Protein AF-A0A495FB09-F1 (afdb_monomer)

Foldseek 3Di:
DDDDDDDDDPDDDPDDPDPADTFDADDAAETEFADPGEHEDQEDASVVVRHQEYEFHAEYEYEYNVDLPPQVVQEFGEREYEHQEYEYDPNGEYEYLFAYAYEYQEYEAEAHYAHHNWAAWAAAAAQAETAEIHDGFEYHHHYQEYDAQ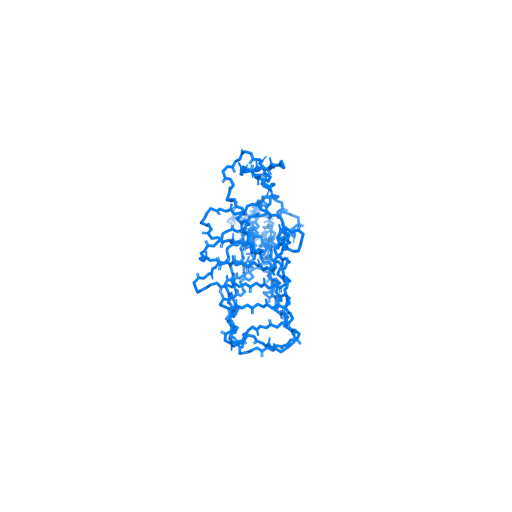YEYEYHTEHYAWHHWHHDDDPDDDRNIYYTHAWYEYEYEYEYNYYEHQYYEYHFHTHPRHDYYHYYYDDHYHHYDYPDD

Solvent-accessible surface area (backbone atoms only — not comparable to full-atom values): 11218 Å² total; per-residue (Å²): 137,88,83,86,80,79,86,83,79,86,80,78,75,86,85,67,101,62,94,63,51,73,79,47,73,52,97,88,26,36,38,48,46,64,42,77,50,55,32,72,41,50,67,46,47,23,68,86,69,66,18,60,22,38,37,35,42,36,58,29,33,45,32,44,73,78,54,86,76,56,31,84,76,59,54,36,62,60,32,40,37,39,24,56,29,38,40,29,35,86,80,18,31,42,38,20,63,22,14,39,36,39,40,25,50,32,42,35,42,44,43,34,40,38,21,49,36,31,42,60,20,52,62,20,55,72,48,30,48,14,36,54,15,17,22,10,9,29,40,36,39,43,28,38,21,34,36,90,79,9,31,40,37,41,38,28,27,18,1,32,25,4,48,43,4,64,45,91,59,95,88,60,91,58,72,45,26,50,55,14,35,12,5,41,27,47,41,36,50,36,23,76,43,44,34,32,59,36,34,40,45,36,54,44,32,11,60,69,30,69,68,49,44,78,47,79,51,63,47,72,41,55,74,48,75,59,67,131

Radius of gyration: 21.62 Å; Cα contacts (8 Å, |Δi|>4): 731; chains: 1; bounding box: 38×56×83 Å

Structure (mmCIF, N/CA/C/O backbone):
data_AF-A0A495FB09-F1
#
_entry.id   AF-A0A495FB09-F1
#
loop_
_atom_site.group_PDB
_atom_site.id
_atom_site.type_symbol
_atom_site.label_atom_id
_atom_site.label_alt_id
_atom_site.label_comp_id
_atom_site.label_asym_id
_atom_site.label_entity_id
_atom_site.label_seq_id
_atom_site.pdbx_PDB_ins_code
_atom_site.Cartn_x
_atom_site.Cartn_y
_atom_site.Cartn_z
_atom_site.occupancy
_atom_site.B_iso_or_equiv
_atom_site.auth_seq_id
_atom_site.auth_comp_id
_atom_site.auth_asym_id
_atom_site.auth_atom_id
_atom_site.pdbx_PDB_model_num
ATOM 1 N N . MET A 1 1 ? -10.437 36.793 39.926 1.00 36.94 1 MET A N 1
ATOM 2 C CA . MET A 1 1 ? -10.024 37.491 38.692 1.00 36.94 1 MET A CA 1
ATOM 3 C C . MET A 1 1 ? -9.905 36.433 37.607 1.00 36.94 1 MET A C 1
ATOM 5 O O . MET A 1 1 ? -9.106 35.519 37.746 1.00 36.94 1 MET A O 1
ATOM 9 N N . ARG A 1 2 ? -10.837 36.453 36.650 1.00 28.06 2 ARG A N 1
ATOM 10 C CA . ARG A 1 2 ? -10.953 35.504 35.537 1.00 28.06 2 ARG A CA 1
ATOM 11 C C . ARG A 1 2 ? -9.915 35.861 34.472 1.00 28.06 2 ARG A C 1
ATOM 13 O O . ARG A 1 2 ? -9.835 37.033 34.121 1.00 28.06 2 ARG A O 1
ATOM 20 N N . LEU A 1 3 ? -9.225 34.872 33.910 1.00 22.28 3 LEU A N 1
ATOM 21 C CA . LEU A 1 3 ? -8.683 34.985 32.559 1.00 22.28 3 LEU A CA 1
ATOM 22 C C . LEU A 1 3 ? -9.328 33.894 31.704 1.00 22.28 3 LEU A C 1
ATOM 24 O O . LEU A 1 3 ? -9.021 32.712 31.818 1.00 22.28 3 LEU A O 1
ATOM 28 N N . ILE A 1 4 ? -10.303 34.336 30.917 1.00 32.69 4 ILE A N 1
ATOM 29 C CA . ILE A 1 4 ? -10.888 33.620 29.791 1.00 32.69 4 ILE A CA 1
ATOM 30 C C . ILE A 1 4 ? -9.935 33.874 28.622 1.00 32.69 4 ILE A C 1
ATOM 32 O O . ILE A 1 4 ? -9.718 35.032 28.273 1.00 32.69 4 ILE A O 1
ATOM 36 N N . VAL A 1 5 ? -9.382 32.822 28.021 1.00 26.00 5 VAL A N 1
ATOM 37 C CA . VAL A 1 5 ? -8.754 32.909 26.697 1.00 26.00 5 VAL A CA 1
ATOM 38 C C . VAL A 1 5 ? -9.582 32.041 25.760 1.00 26.00 5 VAL A C 1
ATOM 40 O O . VAL A 1 5 ? -9.584 30.816 25.854 1.00 26.00 5 VAL A O 1
ATOM 43 N N . ALA A 1 6 ? -10.360 32.717 24.917 1.00 27.50 6 ALA A N 1
ATOM 44 C CA . ALA A 1 6 ? -10.998 32.139 23.748 1.00 27.50 6 ALA A CA 1
ATOM 45 C C . ALA A 1 6 ? -9.923 31.752 22.709 1.00 27.50 6 ALA A C 1
ATOM 47 O O . ALA A 1 6 ? -8.861 32.367 22.663 1.00 27.50 6 ALA A O 1
ATOM 48 N N . ALA A 1 7 ? -10.222 30.713 21.924 1.00 31.42 7 ALA A N 1
ATOM 49 C CA . ALA A 1 7 ? -9.445 30.115 20.826 1.00 31.42 7 ALA A CA 1
ATOM 50 C C . ALA A 1 7 ? -8.784 31.132 19.854 1.00 31.42 7 ALA A C 1
ATOM 52 O O . ALA A 1 7 ? -9.202 32.290 19.855 1.00 31.42 7 ALA A O 1
ATOM 53 N N . PRO A 1 8 ? -7.854 30.742 18.945 1.00 37.19 8 PRO A N 1
ATOM 54 C CA . PRO A 1 8 ? -7.460 29.386 18.534 1.00 37.19 8 PRO A CA 1
ATOM 55 C C . PRO A 1 8 ? -5.931 29.172 18.477 1.00 37.19 8 PRO A C 1
ATOM 57 O O . PRO A 1 8 ? -5.182 30.025 18.009 1.00 37.19 8 PRO A O 1
ATOM 60 N N . VAL A 1 9 ? -5.444 27.994 18.868 1.00 32.03 9 VAL A N 1
ATOM 61 C CA . VAL A 1 9 ? -4.071 27.593 18.526 1.00 32.03 9 VAL A CA 1
ATOM 62 C C . VAL A 1 9 ? -4.161 26.497 17.480 1.00 32.03 9 VAL A C 1
ATOM 64 O O . VAL A 1 9 ? -4.462 25.347 17.789 1.00 32.03 9 VAL A O 1
ATOM 67 N N . CYS A 1 10 ? -3.912 26.894 16.230 1.00 33.22 10 CYS A N 1
ATOM 68 C CA . CYS A 1 10 ? -3.381 26.023 15.190 1.00 33.22 10 CYS A CA 1
ATOM 69 C C . CYS A 1 10 ? -2.188 25.249 15.766 1.00 33.22 10 CYS A C 1
ATOM 71 O O . CYS A 1 10 ? -1.075 25.767 15.848 1.00 33.22 10 CYS A O 1
ATOM 73 N N . GLY A 1 11 ? -2.428 24.017 16.204 1.00 32.50 11 GLY A N 1
ATOM 74 C CA . GLY A 1 11 ? -1.387 23.098 16.637 1.00 32.50 11 GLY A CA 1
ATOM 75 C C . GLY A 1 11 ? -0.744 22.436 15.426 1.00 32.50 11 GLY A C 1
ATOM 76 O O . GLY A 1 11 ? -1.192 21.381 15.003 1.00 32.50 11 GLY A O 1
ATOM 77 N N . LEU A 1 12 ? 0.285 23.090 14.882 1.00 38.91 12 LEU A N 1
ATOM 78 C CA . LEU A 1 12 ? 1.340 22.517 14.036 1.00 38.91 12 LEU A CA 1
ATOM 79 C C . LEU A 1 12 ? 0.885 21.687 12.817 1.00 38.91 12 LEU A C 1
ATOM 81 O O . LEU A 1 12 ? 1.122 20.488 12.699 1.00 38.91 12 LEU A O 1
ATOM 85 N N . VAL A 1 13 ? 0.333 22.393 11.833 1.00 38.81 13 VAL A N 1
ATOM 86 C CA . VAL A 1 13 ? 0.419 21.991 10.425 1.00 38.81 13 VAL A CA 1
ATOM 87 C C . VAL A 1 13 ? 1.772 22.470 9.906 1.00 38.81 13 VAL A C 1
ATOM 89 O O . VAL A 1 13 ? 2.092 23.655 10.014 1.00 38.81 13 VAL A O 1
ATOM 92 N N . VAL A 1 14 ? 2.581 21.570 9.346 1.00 37.12 14 VAL A N 1
ATOM 93 C CA . VAL A 1 14 ? 3.755 21.960 8.556 1.00 37.12 14 VAL A CA 1
ATOM 94 C C . VAL A 1 14 ? 3.241 22.664 7.300 1.00 37.12 14 VAL A C 1
ATOM 96 O O . VAL A 1 14 ? 2.839 22.025 6.334 1.00 37.12 14 VAL A O 1
ATOM 99 N N . CYS A 1 15 ? 3.217 23.996 7.321 1.00 29.28 15 CYS A N 1
ATOM 100 C CA . CYS A 1 15 ? 2.975 24.806 6.136 1.00 29.28 15 CYS A CA 1
ATOM 101 C C . CYS A 1 15 ? 4.213 24.752 5.232 1.00 29.28 15 CYS A C 1
ATOM 103 O O . CYS A 1 15 ? 5.171 25.492 5.445 1.00 29.28 15 CYS A O 1
ATOM 105 N N . SER A 1 16 ? 4.179 23.920 4.190 1.00 28.94 16 SER A N 1
ATOM 106 C CA . SER A 1 16 ? 4.896 24.223 2.950 1.00 28.94 16 SER A CA 1
ATOM 107 C C . SER A 1 16 ? 3.877 24.426 1.829 1.00 28.94 16 SER A C 1
ATOM 109 O O . SER A 1 16 ? 2.934 23.657 1.649 1.00 28.94 16 SER A O 1
ATOM 111 N N . ALA A 1 17 ? 4.003 25.565 1.154 1.00 32.41 17 ALA A N 1
ATOM 112 C CA . ALA A 1 17 ? 3.021 26.117 0.237 1.00 32.41 17 ALA A CA 1
ATOM 113 C C . ALA A 1 17 ? 2.976 25.348 -1.093 1.00 32.41 17 ALA A C 1
ATOM 115 O O . ALA A 1 17 ? 3.561 25.798 -2.062 1.00 32.41 17 ALA A O 1
ATOM 116 N N . PHE A 1 18 ? 2.268 24.218 -1.145 1.00 36.75 18 PHE A N 1
ATOM 117 C CA . PHE A 1 18 ? 1.779 23.587 -2.380 1.00 36.75 18 PHE A CA 1
ATOM 118 C C . PHE A 1 18 ? 0.581 22.688 -2.054 1.00 36.75 18 PHE A C 1
ATOM 120 O O . PHE A 1 18 ? 0.774 21.506 -1.818 1.00 36.75 18 PHE A O 1
ATOM 127 N N . GLY A 1 19 ? -0.641 23.237 -2.004 1.00 36.34 19 GLY A N 1
ATOM 128 C CA . GLY A 1 19 ? -1.917 22.491 -2.041 1.00 36.34 19 GLY A CA 1
ATOM 129 C C . GLY A 1 19 ? -1.960 21.110 -1.361 1.00 36.34 19 GLY A C 1
ATOM 130 O O . GLY A 1 19 ? -2.463 20.164 -1.964 1.00 36.34 19 GLY A O 1
ATOM 131 N N . GLN A 1 20 ? -1.394 20.966 -0.157 1.00 41.22 20 GLN A N 1
ATOM 132 C CA . GLN A 1 20 ? -1.252 19.665 0.497 1.00 41.22 20 GLN A CA 1
ATOM 133 C C . GLN A 1 20 ? -2.561 19.290 1.194 1.00 41.22 20 GLN A C 1
ATOM 135 O O . GLN A 1 20 ? -3.125 20.099 1.930 1.00 41.22 20 GLN A O 1
ATOM 140 N N . ALA A 1 21 ? -3.034 18.060 0.973 1.00 49.88 21 ALA A N 1
ATOM 141 C CA . ALA A 1 21 ? -4.105 17.477 1.771 1.00 49.88 21 ALA A CA 1
ATOM 142 C C . ALA A 1 21 ? -3.687 17.520 3.250 1.00 49.88 21 ALA A C 1
ATOM 144 O O . ALA A 1 21 ? -2.694 16.906 3.646 1.00 49.88 21 ALA A O 1
ATOM 145 N N . GLN A 1 22 ? -4.399 18.312 4.048 1.00 55.44 22 GLN A N 1
ATOM 146 C CA . GLN A 1 22 ? -4.067 18.531 5.448 1.00 55.44 22 GLN A CA 1
ATOM 147 C C . GLN A 1 22 ? -4.426 17.270 6.245 1.00 55.44 22 GLN A C 1
ATOM 149 O O . GLN A 1 22 ? -5.542 16.762 6.135 1.00 55.44 22 GLN A O 1
ATOM 154 N N . LEU A 1 23 ? -3.483 16.737 7.030 1.00 60.25 23 LEU A N 1
ATOM 155 C CA . LEU A 1 23 ? -3.812 15.733 8.043 1.00 60.25 23 LEU A CA 1
ATOM 156 C C . LEU A 1 23 ? -4.721 16.403 9.078 1.00 60.25 23 LEU A C 1
ATOM 158 O O . LEU A 1 23 ? -4.299 17.332 9.769 1.00 60.25 23 LEU A O 1
ATOM 162 N N . GLU A 1 24 ? -5.961 15.941 9.188 1.00 60.38 24 GLU A N 1
ATOM 163 C CA . GLU A 1 24 ? -6.867 16.402 10.234 1.00 60.38 24 GLU A CA 1
ATOM 164 C C . GLU A 1 24 ? -6.602 15.612 11.517 1.00 60.38 24 GLU A C 1
ATOM 166 O O . GLU A 1 24 ? -6.734 14.384 11.553 1.00 60.38 24 GLU A O 1
ATOM 171 N N . VAL A 1 25 ? -6.234 16.331 12.578 1.00 62.56 25 VAL A N 1
ATOM 172 C CA . VAL A 1 25 ? -6.096 15.788 13.932 1.00 62.56 25 VAL A CA 1
ATOM 173 C C . VAL A 1 25 ? -7.207 16.392 14.785 1.00 62.56 25 VAL A C 1
ATOM 175 O O . VAL A 1 25 ? -7.228 17.596 15.037 1.00 62.56 25 VAL A O 1
ATOM 178 N N . SER A 1 26 ? -8.175 15.569 15.191 1.00 53.97 26 SER A N 1
ATOM 179 C CA . SER A 1 26 ? -9.325 16.021 15.988 1.00 53.97 26 SER A CA 1
ATOM 180 C C . SER A 1 26 ? -9.045 15.962 17.501 1.00 53.97 26 SER A C 1
ATOM 182 O O . SER A 1 26 ? -8.272 15.105 17.949 1.00 53.97 26 SER A O 1
ATOM 184 N N . PRO A 1 27 ? -9.716 16.792 18.328 1.00 43.22 27 PRO A N 1
ATOM 185 C CA . PRO A 1 27 ? -9.655 16.661 19.785 1.00 43.22 27 PRO A CA 1
ATOM 186 C C . PRO A 1 27 ? -10.272 15.315 20.200 1.00 43.22 27 PRO A C 1
ATOM 188 O O . PRO A 1 27 ? -11.454 15.084 19.961 1.00 43.22 27 PRO A O 1
ATOM 191 N N . GLY A 1 28 ? -9.473 14.403 20.766 1.00 56.72 28 GLY A N 1
ATOM 192 C CA . GLY A 1 28 ? -9.858 12.993 20.969 1.00 56.72 28 GLY A CA 1
ATOM 193 C C . GLY A 1 28 ? -9.033 11.966 20.175 1.00 56.72 28 GLY A C 1
ATOM 194 O O . GLY A 1 28 ? -9.418 10.801 20.107 1.00 56.72 28 GLY A O 1
ATOM 195 N N . ALA A 1 29 ? -7.883 12.392 19.632 1.00 71.94 29 ALA A N 1
ATOM 196 C CA . ALA A 1 29 ? -6.726 11.564 19.270 1.00 71.94 29 ALA A CA 1
ATOM 197 C C . ALA A 1 29 ? -6.931 10.597 18.083 1.00 71.94 29 ALA A C 1
ATOM 199 O O . ALA A 1 29 ? -6.596 9.415 18.170 1.00 71.94 29 ALA A O 1
ATOM 200 N N . GLN A 1 30 ? -7.443 11.087 16.950 1.00 83.38 30 GLN A N 1
ATOM 201 C CA . GLN A 1 30 ? -7.492 10.317 15.696 1.00 83.38 30 GLN A CA 1
ATOM 202 C C . GLN A 1 30 ? -6.854 11.108 14.553 1.00 83.38 30 GLN A C 1
ATOM 204 O O . GLN A 1 30 ? -7.097 12.308 14.438 1.00 83.38 30 GLN A O 1
ATOM 209 N N . ILE A 1 31 ? -6.088 10.424 13.702 1.00 86.38 31 ILE A N 1
ATOM 210 C CA . ILE A 1 31 ? -5.664 10.939 12.394 1.00 86.38 31 ILE A CA 1
ATOM 211 C C . ILE A 1 31 ? -6.649 10.425 11.358 1.00 86.38 31 ILE A C 1
ATOM 213 O O . ILE A 1 31 ? -6.877 9.216 11.278 1.00 86.38 31 ILE A O 1
ATOM 217 N N . ARG A 1 32 ? -7.221 11.326 10.564 1.00 88.50 32 ARG A N 1
ATOM 218 C CA . ARG A 1 32 ? -8.162 10.974 9.498 1.00 88.50 32 ARG A CA 1
ATOM 219 C C . ARG A 1 32 ? -7.528 11.180 8.128 1.00 88.50 32 ARG A C 1
ATOM 221 O O . ARG A 1 32 ? -7.025 12.257 7.820 1.00 88.50 32 ARG A O 1
ATOM 228 N N . LEU A 1 33 ? -7.570 10.131 7.311 1.00 90.12 33 LEU A N 1
ATOM 229 C CA . LEU A 1 33 ? -7.262 10.177 5.887 1.00 90.12 33 LEU A CA 1
ATOM 230 C C . LEU A 1 33 ? -8.571 10.003 5.124 1.00 90.12 33 LEU A C 1
ATOM 232 O O . LEU A 1 33 ? -9.122 8.904 5.086 1.00 90.12 33 LEU A O 1
ATOM 236 N N . ASN A 1 34 ? -9.083 11.096 4.572 1.00 86.75 34 ASN A N 1
ATOM 237 C CA . ASN A 1 34 ? -10.415 11.178 3.966 1.00 86.75 34 ASN A CA 1
ATOM 238 C C . ASN A 1 34 ? -10.445 12.034 2.689 1.00 86.75 34 ASN A C 1
ATOM 240 O O . ASN A 1 34 ? -11.517 12.377 2.191 1.00 86.75 34 ASN A O 1
ATOM 244 N N . SER A 1 35 ? -9.275 12.404 2.170 1.00 82.44 35 SER A N 1
ATOM 245 C CA . SER A 1 35 ? -9.153 13.248 0.988 1.00 82.44 35 SER A CA 1
ATOM 246 C C . SER A 1 35 ? -8.822 12.443 -0.263 1.00 82.44 35 SER A C 1
ATOM 248 O O . SER A 1 35 ? -8.000 11.526 -0.238 1.00 82.44 35 SER A O 1
ATOM 250 N N . LEU A 1 36 ? -9.419 12.873 -1.377 1.00 77.62 36 LEU A N 1
ATOM 251 C CA . LEU A 1 36 ? -9.038 12.458 -2.728 1.00 77.62 36 LEU A CA 1
ATOM 252 C C . LEU A 1 36 ? -7.716 13.090 -3.178 1.00 77.62 36 LEU A C 1
ATOM 254 O O . LEU A 1 36 ? -7.083 12.590 -4.106 1.00 77.62 36 LEU A O 1
ATOM 258 N N . ALA A 1 37 ? -7.313 14.206 -2.563 1.00 83.50 37 ALA A N 1
ATOM 259 C CA . ALA A 1 37 ? -6.040 14.835 -2.869 1.00 83.50 37 ALA A CA 1
ATOM 260 C C . ALA A 1 37 ? -4.885 13.999 -2.284 1.00 83.50 37 ALA A C 1
ATOM 262 O O . ALA A 1 37 ? -5.011 13.493 -1.165 1.00 83.50 37 ALA A O 1
ATOM 263 N N . PRO A 1 38 ? -3.749 13.866 -2.995 1.00 84.88 38 PRO A N 1
ATOM 264 C CA . PRO A 1 38 ? -2.636 13.072 -2.498 1.00 84.88 38 PRO A CA 1
ATOM 265 C C . PRO A 1 38 ? -2.040 13.642 -1.209 1.00 84.88 38 PRO A C 1
ATOM 267 O O . PRO A 1 38 ? -1.670 14.816 -1.142 1.00 84.88 38 PRO A O 1
ATOM 270 N N . TYR A 1 39 ? -1.867 12.783 -0.210 1.00 85.69 39 TYR A N 1
ATOM 271 C CA . TYR A 1 39 ? -1.083 13.077 0.981 1.00 85.69 39 TYR A CA 1
ATOM 272 C C . TYR A 1 39 ? 0.390 12.807 0.679 1.00 85.69 39 TYR A C 1
ATOM 274 O O . TYR A 1 39 ? 0.785 11.664 0.440 1.00 85.69 39 TYR A O 1
ATOM 282 N N . VAL A 1 40 ? 1.209 13.858 0.671 1.00 88.44 40 VAL A N 1
ATOM 283 C CA . VAL A 1 40 ? 2.649 13.748 0.404 1.00 88.44 40 VAL A CA 1
ATOM 284 C C . VAL A 1 40 ? 3.402 13.628 1.725 1.00 88.44 40 VAL A C 1
ATOM 286 O O . VAL A 1 40 ? 3.586 14.617 2.430 1.00 88.44 40 VAL A O 1
ATOM 289 N N . LEU A 1 41 ? 3.818 12.414 2.075 1.00 88.06 41 LEU A N 1
ATOM 290 C CA . LEU A 1 41 ? 4.467 12.099 3.345 1.00 88.06 41 LEU A CA 1
ATOM 291 C C . LEU A 1 41 ? 5.343 10.847 3.236 1.00 88.06 41 LEU A C 1
ATOM 293 O O . LEU A 1 41 ? 5.062 9.932 2.465 1.00 88.06 41 LEU A O 1
ATOM 297 N N . SER A 1 42 ? 6.416 10.803 4.022 1.00 87.88 42 SER A N 1
ATOM 298 C CA . SER A 1 42 ? 7.262 9.611 4.177 1.00 87.88 42 SER A CA 1
ATOM 299 C C . SER A 1 42 ? 6.838 8.744 5.362 1.00 87.88 42 SER A C 1
ATOM 301 O O . SER A 1 42 ? 7.149 7.554 5.403 1.00 87.88 42 SER A O 1
ATOM 303 N N . GLN A 1 43 ? 6.111 9.317 6.326 1.00 91.81 43 GLN A N 1
ATOM 304 C CA . GLN A 1 43 ? 5.674 8.599 7.517 1.00 91.81 43 GLN A CA 1
ATOM 305 C C . GLN A 1 43 ? 4.403 9.177 8.153 1.00 91.81 43 GLN A C 1
ATOM 307 O O . GLN A 1 43 ? 4.188 10.389 8.152 1.00 91.81 43 GLN A O 1
ATOM 312 N N . ILE A 1 44 ? 3.607 8.295 8.754 1.00 91.06 44 ILE A N 1
ATOM 313 C CA . ILE A 1 44 ? 2.543 8.599 9.713 1.00 91.06 44 ILE A CA 1
ATOM 314 C C . ILE A 1 44 ? 2.887 7.862 11.000 1.00 91.06 44 ILE A C 1
ATOM 316 O O . ILE A 1 44 ? 3.007 6.637 11.004 1.00 91.06 44 ILE A O 1
ATOM 320 N N . ASP A 1 45 ? 3.019 8.602 12.092 1.00 90.25 45 ASP A N 1
ATOM 321 C CA . ASP A 1 45 ? 3.223 8.033 13.418 1.00 90.25 45 ASP A CA 1
ATOM 322 C C . ASP A 1 45 ? 2.174 8.595 14.368 1.00 90.25 45 ASP A C 1
ATOM 324 O O . ASP A 1 45 ? 2.276 9.737 14.816 1.00 90.25 45 ASP A O 1
ATOM 328 N N . CYS A 1 46 ? 1.155 7.784 14.656 1.00 88.50 46 CYS A N 1
ATOM 329 C CA . CYS A 1 46 ? 0.051 8.205 15.504 1.00 88.50 46 CYS A CA 1
ATOM 330 C C . CYS A 1 46 ? 0.541 8.615 16.899 1.00 88.50 46 CYS A C 1
ATOM 332 O O . CYS A 1 46 ? 0.127 9.656 17.400 1.00 88.50 46 CYS A O 1
ATOM 334 N N . ALA A 1 47 ? 1.467 7.860 17.500 1.00 85.81 47 ALA A N 1
ATOM 335 C CA . ALA A 1 47 ? 1.947 8.148 18.849 1.00 85.81 47 ALA A CA 1
ATOM 336 C C . ALA A 1 47 ? 2.724 9.471 18.895 1.00 85.81 47 ALA A C 1
ATOM 338 O O . ALA A 1 47 ? 2.479 10.299 19.771 1.00 85.81 47 ALA A O 1
ATOM 339 N N . ALA A 1 48 ? 3.604 9.704 17.914 1.00 83.50 48 ALA A N 1
ATOM 340 C CA . ALA A 1 48 ? 4.335 10.967 17.801 1.00 83.50 48 ALA A CA 1
ATOM 341 C C . ALA A 1 48 ? 3.412 12.167 17.524 1.00 83.50 48 ALA A C 1
ATOM 343 O O . ALA A 1 48 ? 3.733 13.290 17.904 1.00 83.50 48 ALA A O 1
ATOM 344 N N . GLN A 1 49 ? 2.263 11.933 16.887 1.00 82.25 49 GLN A N 1
ATOM 345 C CA . GLN A 1 49 ? 1.259 12.952 16.572 1.00 82.25 49 GLN A CA 1
ATOM 346 C C . GLN A 1 49 ? 0.166 13.085 17.651 1.00 82.25 49 GLN A C 1
ATOM 348 O O . GLN A 1 49 ? -0.795 13.827 17.460 1.00 82.25 49 GLN A O 1
ATOM 353 N N . GLY A 1 50 ? 0.288 12.382 18.785 1.00 80.44 50 GLY A N 1
ATOM 354 C CA . GLY A 1 50 ? -0.697 12.428 19.872 1.00 80.44 50 GLY A CA 1
ATOM 355 C C . GLY A 1 50 ? -2.049 11.790 19.528 1.00 80.44 50 GLY A C 1
ATOM 356 O O . GLY A 1 50 ? -3.050 12.070 20.186 1.00 80.44 50 GLY A O 1
ATOM 357 N N . ALA A 1 51 ? -2.095 10.942 18.500 1.00 84.12 51 ALA A N 1
ATOM 358 C CA . ALA A 1 51 ? -3.262 10.175 18.092 1.00 84.12 51 ALA A CA 1
ATOM 359 C C . ALA A 1 51 ? -3.189 8.729 18.618 1.00 84.12 51 ALA A C 1
ATOM 361 O O . ALA A 1 51 ? -2.148 8.079 18.577 1.00 84.12 51 ALA A O 1
ATOM 362 N N . GLY A 1 52 ? -4.316 8.193 19.081 1.00 83.56 52 GLY A N 1
ATOM 363 C CA . GLY A 1 52 ? -4.459 6.782 19.443 1.00 83.56 52 GLY A CA 1
ATOM 364 C C . GLY A 1 52 ? -4.733 5.884 18.235 1.00 83.56 52 GLY A C 1
ATOM 365 O O . GLY A 1 52 ? -4.435 4.690 18.275 1.00 83.56 52 GLY A O 1
ATOM 366 N N . GLN A 1 53 ? -5.279 6.442 17.148 1.00 91.12 53 GLN A N 1
ATOM 367 C CA . GLN A 1 53 ? -5.615 5.661 15.959 1.00 91.12 53 GLN A CA 1
ATOM 368 C C . GLN A 1 53 ? -5.542 6.438 14.645 1.00 91.12 53 GLN A C 1
ATOM 370 O O . GLN A 1 53 ? -5.714 7.658 14.605 1.00 91.12 53 GLN A O 1
ATOM 375 N N . LEU A 1 54 ? -5.361 5.682 13.565 1.00 93.25 54 LEU A N 1
ATOM 376 C CA . LEU A 1 54 ? -5.533 6.129 12.188 1.00 93.25 54 LEU A CA 1
ATOM 377 C C . LEU A 1 54 ? -6.879 5.642 11.660 1.00 93.25 54 LEU A C 1
ATOM 379 O O . LEU A 1 54 ? -7.196 4.457 11.770 1.00 93.25 54 LEU A O 1
ATOM 383 N N . VAL A 1 55 ? -7.639 6.537 11.044 1.00 92.69 55 VAL A N 1
ATOM 384 C CA . VAL A 1 55 ? -8.894 6.225 10.366 1.00 92.69 55 VAL A CA 1
ATOM 385 C C . VAL A 1 55 ? -8.748 6.553 8.886 1.00 92.69 55 VAL A C 1
ATOM 387 O O . VAL A 1 55 ? -8.430 7.683 8.522 1.00 92.69 55 VAL A O 1
ATOM 390 N N . VAL A 1 56 ? -8.984 5.559 8.037 1.00 93.31 56 VAL A N 1
ATOM 391 C CA . VAL A 1 56 ? -8.980 5.700 6.578 1.00 93.31 56 VAL A CA 1
ATOM 392 C C . VAL A 1 56 ? -10.421 5.638 6.095 1.00 93.31 56 VAL A C 1
ATOM 394 O O . VAL A 1 56 ? -11.088 4.616 6.279 1.00 93.31 56 VAL A O 1
ATOM 397 N N . GLU A 1 57 ? -10.896 6.709 5.470 1.00 91.19 57 GLU A N 1
ATOM 398 C CA . GLU A 1 57 ? -12.266 6.878 4.982 1.00 91.19 57 GLU A CA 1
ATOM 399 C C . GLU A 1 57 ? -12.257 7.170 3.478 1.00 91.19 57 GLU A C 1
ATOM 401 O O . GLU A 1 57 ? -11.847 8.237 3.035 1.00 91.19 57 GLU A O 1
ATOM 406 N N . GLY A 1 58 ? -12.731 6.211 2.679 1.00 88.38 58 GLY A N 1
ATOM 407 C CA . GLY A 1 58 ? -12.788 6.353 1.224 1.00 88.38 58 GLY A CA 1
ATOM 408 C C . GLY A 1 58 ? -11.440 6.122 0.524 1.00 88.38 58 GLY A C 1
ATOM 409 O O . GLY A 1 58 ? -10.516 5.540 1.107 1.00 88.38 58 GLY A O 1
ATOM 410 N N . PRO A 1 59 ? -11.335 6.484 -0.767 1.00 90.38 59 PRO A N 1
ATOM 411 C CA . PRO A 1 59 ? -10.104 6.331 -1.525 1.00 90.38 59 PRO A CA 1
ATOM 412 C C . PRO A 1 59 ? -9.115 7.446 -1.174 1.00 90.38 59 PRO A C 1
ATOM 414 O O . PRO A 1 59 ? -9.398 8.625 -1.366 1.00 90.38 59 PRO A O 1
ATOM 417 N N . VAL A 1 60 ? -7.942 7.046 -0.698 1.00 91.81 60 VAL A N 1
ATOM 418 C CA . VAL A 1 60 ? -6.854 7.923 -0.261 1.00 91.81 60 VAL A CA 1
ATOM 419 C C . VAL A 1 60 ? -5.616 7.628 -1.089 1.00 91.81 60 VAL A C 1
ATOM 421 O O . VAL A 1 60 ? -5.267 6.464 -1.294 1.00 91.81 60 VAL A O 1
ATOM 424 N N . GLU A 1 61 ? -4.914 8.672 -1.521 1.00 90.94 61 GLU A N 1
ATOM 425 C CA . GLU A 1 61 ? -3.623 8.530 -2.188 1.00 90.94 61 GLU A CA 1
ATOM 426 C C . GLU A 1 61 ? -2.470 8.971 -1.275 1.00 90.94 61 GLU A C 1
ATOM 428 O O . GLU A 1 61 ? -2.471 10.090 -0.768 1.00 90.94 61 GLU A O 1
ATOM 433 N N . LEU A 1 62 ? -1.477 8.101 -1.072 1.00 89.50 62 LEU A N 1
ATOM 434 C CA . LEU A 1 62 ? -0.263 8.379 -0.299 1.00 89.50 62 LEU A CA 1
ATOM 435 C C . LEU A 1 62 ? 0.945 8.449 -1.233 1.00 89.50 62 LEU A C 1
ATOM 437 O O . LEU A 1 62 ? 1.260 7.478 -1.920 1.00 89.50 62 LEU A O 1
ATOM 441 N N . ARG A 1 63 ? 1.659 9.573 -1.239 1.00 87.00 63 ARG A N 1
ATOM 442 C CA . ARG A 1 63 ? 2.856 9.787 -2.062 1.00 87.00 63 ARG A CA 1
ATOM 443 C C . ARG A 1 63 ? 4.073 10.035 -1.192 1.00 87.00 63 ARG A C 1
ATOM 445 O O . ARG A 1 63 ? 4.029 10.844 -0.276 1.00 87.00 63 ARG A O 1
ATOM 452 N N . HIS A 1 64 ? 5.188 9.404 -1.538 1.00 85.69 64 HIS A N 1
ATOM 453 C CA . HIS A 1 64 ? 6.456 9.695 -0.882 1.00 85.69 64 HIS A CA 1
ATOM 454 C C . HIS A 1 64 ? 7.061 11.012 -1.417 1.00 85.69 64 HIS A C 1
ATOM 456 O O . HIS A 1 64 ? 7.036 11.213 -2.637 1.00 85.69 64 HIS A O 1
ATOM 462 N N . PRO A 1 65 ? 7.638 11.885 -0.563 1.00 83.12 65 PRO A N 1
ATOM 463 C CA . PRO A 1 65 ? 8.204 13.178 -0.970 1.00 83.12 65 PRO A CA 1
ATOM 464 C C . PRO A 1 65 ? 9.355 13.070 -1.978 1.00 83.12 65 PRO A C 1
ATOM 466 O O . PRO A 1 65 ? 9.486 13.937 -2.833 1.00 83.12 65 PRO A O 1
ATOM 469 N N . ASP A 1 66 ? 10.133 11.984 -1.943 1.00 77.06 66 ASP A N 1
ATOM 470 C CA . ASP A 1 66 ? 11.241 11.738 -2.888 1.00 77.06 66 ASP A CA 1
ATOM 471 C C . ASP A 1 66 ? 10.817 11.604 -4.365 1.00 77.06 66 ASP A C 1
ATOM 473 O O . ASP A 1 66 ? 11.676 11.456 -5.234 1.00 77.06 66 ASP A O 1
ATOM 477 N N . GLY A 1 67 ? 9.512 11.631 -4.663 1.00 65.88 67 GLY A N 1
ATOM 478 C CA . GLY A 1 67 ? 9.000 11.622 -6.032 1.00 65.88 67 GLY A CA 1
ATOM 479 C C . GLY A 1 67 ? 9.260 10.308 -6.773 1.00 65.88 67 GLY A C 1
ATOM 480 O O . GLY A 1 67 ? 9.909 9.388 -6.266 1.00 65.88 67 GLY A O 1
ATOM 481 N N . LEU A 1 68 ? 8.698 10.178 -7.974 1.00 58.81 68 LEU A N 1
ATOM 482 C CA . LEU A 1 68 ? 8.782 8.952 -8.781 1.00 58.81 68 LEU A CA 1
ATOM 483 C C . LEU A 1 68 ? 10.194 8.693 -9.345 1.00 58.81 68 LEU A C 1
ATOM 485 O O . LEU A 1 68 ? 10.481 7.575 -9.761 1.00 58.81 68 LEU A O 1
ATOM 489 N N . ASP A 1 69 ? 11.094 9.676 -9.284 1.00 51.72 69 ASP A N 1
ATOM 490 C CA . ASP A 1 69 ? 12.339 9.687 -10.064 1.00 51.72 69 ASP A CA 1
ATOM 491 C C . ASP A 1 69 ? 13.493 8.882 -9.438 1.00 51.72 69 ASP A C 1
ATOM 493 O O . ASP A 1 69 ? 14.438 8.501 -10.125 1.00 51.72 69 ASP A O 1
ATOM 497 N N . ARG A 1 70 ? 13.430 8.559 -8.137 1.00 51.25 70 ARG A N 1
ATOM 498 C CA . ARG A 1 70 ? 14.508 7.828 -7.431 1.00 51.25 70 ARG A CA 1
ATOM 499 C C . ARG A 1 70 ? 14.438 6.297 -7.506 1.00 51.25 70 ARG A C 1
ATOM 501 O O . ARG A 1 70 ? 15.288 5.622 -6.937 1.00 51.25 70 ARG A O 1
ATOM 508 N N . VAL A 1 71 ? 13.469 5.725 -8.224 1.00 52.12 71 VAL A N 1
ATOM 509 C CA . VAL A 1 71 ? 13.310 4.255 -8.339 1.00 52.12 71 VAL A CA 1
ATOM 510 C C . VAL A 1 71 ? 14.407 3.610 -9.201 1.00 52.12 71 VAL A C 1
ATOM 512 O O . VAL A 1 71 ? 14.611 2.402 -9.136 1.00 52.12 71 VAL A O 1
ATOM 515 N N . ALA A 1 72 ? 15.182 4.413 -9.937 1.00 47.62 72 ALA A N 1
ATOM 516 C CA . ALA A 1 72 ? 16.290 3.959 -10.780 1.00 47.62 72 ALA A CA 1
ATOM 517 C C . ALA A 1 72 ? 17.430 3.234 -10.024 1.00 47.62 72 ALA A C 1
ATOM 519 O O . ALA A 1 72 ? 18.295 2.646 -10.663 1.00 47.62 72 ALA A O 1
ATOM 520 N N . GLN A 1 73 ? 17.445 3.249 -8.683 1.00 49.31 73 GLN A N 1
ATOM 521 C CA . GLN A 1 73 ? 18.452 2.562 -7.855 1.00 49.31 73 GLN A CA 1
ATOM 522 C C . GLN A 1 73 ? 17.963 1.232 -7.244 1.00 49.31 73 GLN A C 1
ATOM 524 O O . GLN A 1 73 ? 18.543 0.738 -6.280 1.00 49.31 73 GLN A O 1
ATOM 529 N N . GLY A 1 74 ? 16.892 0.636 -7.780 1.00 51.66 74 GLY A N 1
ATOM 530 C CA . GLY A 1 74 ? 16.493 -0.746 -7.467 1.00 51.66 74 GLY A CA 1
ATOM 531 C C . GLY A 1 74 ? 15.651 -0.939 -6.199 1.00 51.66 74 GLY A C 1
ATOM 532 O O . GLY A 1 74 ? 15.126 -2.028 -5.981 1.00 51.66 74 GLY A O 1
ATOM 533 N N . ARG A 1 75 ? 15.448 0.103 -5.382 1.00 59.38 75 ARG A N 1
ATOM 534 C CA . ARG A 1 75 ? 14.427 0.122 -4.321 1.00 59.38 75 ARG A CA 1
ATOM 535 C C . ARG A 1 75 ? 13.717 1.464 -4.299 1.00 59.38 75 ARG A C 1
ATOM 537 O O . ARG A 1 75 ? 14.341 2.499 -4.084 1.00 59.38 75 ARG A O 1
ATOM 544 N N . GLY A 1 76 ? 12.404 1.450 -4.503 1.00 66.19 76 GLY A N 1
ATOM 545 C CA . GLY A 1 76 ? 11.597 2.639 -4.266 1.00 66.19 76 GLY A CA 1
ATOM 546 C C . GLY A 1 76 ? 11.501 3.012 -2.786 1.00 66.19 76 GLY A C 1
ATOM 547 O O . GLY A 1 76 ? 11.770 2.195 -1.904 1.00 66.19 76 GLY A O 1
ATOM 548 N N . PRO A 1 77 ? 11.104 4.259 -2.504 1.00 79.31 77 PRO A N 1
ATOM 549 C CA . PRO A 1 77 ? 10.915 4.743 -1.158 1.00 79.31 77 PRO A CA 1
ATOM 550 C C . PRO A 1 77 ? 9.718 4.058 -0.500 1.00 79.31 77 PRO A C 1
ATOM 552 O O . PRO A 1 77 ? 8.756 3.650 -1.161 1.00 79.31 77 PRO A O 1
ATOM 555 N N . ILE A 1 78 ? 9.794 3.970 0.824 1.00 85.31 78 ILE A N 1
ATOM 556 C CA . ILE A 1 78 ? 8.806 3.312 1.669 1.00 85.31 78 ILE A CA 1
ATOM 557 C C . ILE A 1 78 ? 8.071 4.387 2.461 1.00 85.31 78 ILE A C 1
ATOM 559 O O . ILE A 1 78 ? 8.702 5.253 3.063 1.00 85.31 78 ILE A O 1
ATOM 563 N N . ILE A 1 79 ? 6.743 4.317 2.481 1.00 88.94 79 ILE A N 1
ATOM 564 C CA . ILE A 1 79 ? 5.919 5.101 3.397 1.00 88.94 79 ILE A CA 1
ATOM 565 C C . ILE A 1 79 ? 5.630 4.248 4.629 1.00 88.94 79 ILE A C 1
ATOM 567 O O . ILE A 1 79 ? 5.044 3.164 4.531 1.00 88.94 79 ILE A O 1
ATOM 571 N N . PHE A 1 80 ? 6.028 4.751 5.795 1.00 92.44 80 PHE A N 1
ATOM 572 C CA . PHE A 1 80 ? 5.824 4.069 7.070 1.00 92.44 80 PHE A CA 1
ATOM 573 C C . PHE A 1 80 ? 4.540 4.547 7.742 1.00 92.44 80 PHE A C 1
ATOM 575 O O . PHE A 1 80 ? 4.333 5.741 7.919 1.00 92.44 80 PHE A O 1
ATOM 582 N N . VAL A 1 81 ? 3.684 3.624 8.165 1.00 94.19 81 VAL A N 1
ATOM 583 C CA . VAL A 1 81 ? 2.474 3.929 8.933 1.00 94.19 81 VAL A CA 1
ATOM 584 C C . VAL A 1 81 ? 2.523 3.144 10.235 1.00 94.19 81 VAL A C 1
ATOM 586 O O . VAL A 1 81 ? 2.388 1.920 10.239 1.00 94.19 81 VAL A O 1
ATOM 589 N N . ARG A 1 82 ? 2.722 3.851 11.348 1.00 94.94 82 ARG A N 1
ATOM 590 C CA . ARG A 1 82 ? 2.812 3.279 12.691 1.00 94.94 82 ARG A CA 1
ATOM 591 C C . ARG A 1 82 ? 1.728 3.853 13.586 1.00 94.94 82 ARG A C 1
ATOM 593 O O . ARG A 1 82 ? 1.773 5.021 13.959 1.00 94.94 82 ARG A O 1
ATOM 600 N N . CYS A 1 83 ? 0.777 3.015 13.967 1.00 93.06 83 CYS A N 1
ATOM 601 C CA . CYS A 1 83 ? -0.344 3.414 14.809 1.00 93.06 83 CYS A CA 1
ATOM 602 C C . CYS A 1 83 ? -0.765 2.255 15.694 1.00 93.06 83 CYS A C 1
ATOM 604 O O . CYS A 1 83 ? -0.778 1.132 15.216 1.00 93.06 83 CYS A O 1
ATOM 606 N N . ALA A 1 84 ? -1.153 2.499 16.949 1.00 92.75 84 ALA A N 1
ATOM 607 C CA . ALA A 1 84 ? -1.649 1.419 17.804 1.00 92.75 84 ALA A CA 1
ATOM 608 C C . ALA A 1 84 ? -2.857 0.739 17.141 1.00 92.75 84 ALA A C 1
ATOM 610 O O . ALA A 1 84 ? -2.848 -0.469 16.903 1.00 92.75 84 ALA A O 1
ATOM 611 N N . HIS A 1 85 ? -3.858 1.529 16.748 1.00 93.69 85 HIS A N 1
ATOM 612 C CA . HIS A 1 85 ? -5.037 1.039 16.041 1.00 93.69 85 HIS A CA 1
ATOM 613 C C . HIS A 1 85 ? -5.156 1.673 14.649 1.00 93.69 85 HIS A C 1
ATOM 615 O O . HIS A 1 85 ? -4.976 2.882 14.486 1.00 93.69 85 HIS A O 1
ATOM 621 N N . ILE A 1 86 ? -5.504 0.864 13.647 1.00 95.12 86 ILE A N 1
ATOM 622 C CA . ILE A 1 86 ? -5.850 1.340 12.302 1.00 95.12 86 ILE A CA 1
ATOM 623 C C . ILE A 1 86 ? -7.255 0.859 11.950 1.00 95.12 86 ILE A C 1
ATOM 625 O O . ILE A 1 86 ? -7.557 -0.335 12.024 1.00 95.12 86 ILE A O 1
ATOM 629 N N . VAL A 1 87 ? -8.111 1.797 11.558 1.00 94.88 87 VAL A N 1
ATOM 630 C CA . VAL A 1 87 ? -9.504 1.552 11.191 1.00 94.88 87 VAL A CA 1
ATOM 631 C C . VAL A 1 87 ? -9.700 1.904 9.724 1.00 94.88 87 VAL A C 1
ATOM 633 O O . VAL A 1 87 ? -9.564 3.058 9.326 1.00 94.88 87 VAL A O 1
ATOM 636 N N . PHE A 1 88 ? -10.055 0.907 8.922 1.00 95.00 88 PHE A N 1
ATOM 637 C CA . PHE A 1 88 ? -10.503 1.098 7.550 1.00 95.00 88 PHE A CA 1
ATOM 638 C C . PHE A 1 88 ? -12.029 1.122 7.535 1.00 95.00 88 PHE A C 1
ATOM 640 O O . PHE A 1 88 ? -12.675 0.137 7.897 1.00 95.00 88 PHE A O 1
ATOM 647 N N . ALA A 1 89 ? -12.616 2.251 7.146 1.00 92.75 89 ALA A N 1
ATOM 648 C CA . ALA A 1 89 ? -14.053 2.331 6.921 1.00 92.75 89 ALA A CA 1
ATOM 649 C C . ALA A 1 89 ? -14.485 1.467 5.717 1.00 92.75 89 ALA A C 1
ATOM 651 O O . ALA A 1 89 ? -13.674 0.984 4.921 1.00 92.75 89 ALA A O 1
ATOM 652 N N . ALA A 1 90 ? -15.791 1.240 5.583 1.00 88.75 90 ALA A N 1
ATOM 653 C CA . ALA A 1 90 ? -16.324 0.520 4.433 1.00 88.75 90 ALA A CA 1
ATOM 654 C C . ALA A 1 90 ? -16.017 1.283 3.132 1.00 88.75 90 ALA A C 1
ATOM 656 O O . ALA A 1 90 ? -16.247 2.486 3.042 1.00 88.75 90 ALA A O 1
ATOM 657 N N . GLY A 1 91 ? -15.496 0.576 2.126 1.00 86.00 91 GLY A N 1
ATOM 658 C CA . GLY A 1 91 ? -15.104 1.177 0.845 1.00 86.00 91 GLY A CA 1
ATOM 659 C C . GL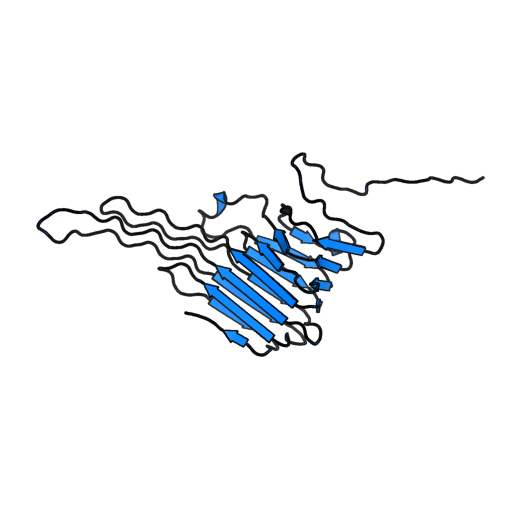Y A 1 91 ? -13.765 1.922 0.868 1.00 86.00 91 GLY A C 1
ATOM 660 O O . GLY A 1 91 ? -13.393 2.513 -0.145 1.00 86.00 91 GLY A O 1
ATOM 661 N N . SER A 1 92 ? -13.027 1.887 1.982 1.00 91.25 92 SER A N 1
ATOM 662 C CA . SER A 1 92 ? -11.714 2.521 2.072 1.00 91.25 92 SER A CA 1
ATOM 663 C C . SER A 1 92 ? -10.672 1.811 1.216 1.00 91.25 92 SER A C 1
ATOM 665 O O . SER A 1 92 ? -10.594 0.580 1.173 1.00 91.25 92 SER A O 1
ATOM 667 N N . MET A 1 93 ? -9.842 2.606 0.546 1.00 92.56 93 MET A N 1
ATOM 668 C CA . MET A 1 93 ? -8.787 2.123 -0.337 1.00 92.56 93 MET A CA 1
ATOM 669 C C . MET A 1 93 ? -7.577 3.040 -0.234 1.00 92.56 93 MET A C 1
ATOM 671 O O . MET A 1 93 ? -7.706 4.246 -0.407 1.00 92.56 93 MET A O 1
ATOM 675 N N . ILE A 1 94 ? -6.393 2.470 -0.024 1.00 92.81 94 ILE A N 1
ATOM 676 C CA . ILE A 1 94 ? -5.136 3.215 -0.110 1.00 92.81 94 ILE A CA 1
ATOM 677 C C . ILE A 1 94 ? -4.510 2.961 -1.474 1.00 92.81 94 ILE A C 1
ATOM 679 O O . ILE A 1 94 ? -4.250 1.815 -1.835 1.00 92.81 94 ILE A O 1
ATOM 683 N N . ARG A 1 95 ? -4.232 4.032 -2.212 1.00 91.31 95 ARG A N 1
ATOM 684 C CA . ARG A 1 95 ? -3.395 4.030 -3.410 1.00 91.31 95 ARG A CA 1
ATOM 685 C C . ARG A 1 95 ? -2.046 4.618 -3.044 1.00 91.31 95 ARG A C 1
ATOM 687 O O . ARG A 1 95 ? -1.981 5.731 -2.538 1.00 91.31 95 ARG A O 1
ATOM 694 N N . ALA A 1 96 ? -0.971 3.890 -3.294 1.00 88.06 96 ALA A N 1
ATOM 695 C CA . ALA A 1 96 ? 0.366 4.393 -3.040 1.00 88.06 96 ALA A CA 1
ATOM 696 C C . ALA A 1 96 ? 1.290 4.052 -4.203 1.00 88.06 96 ALA A C 1
ATOM 698 O O . ALA A 1 96 ? 1.647 2.886 -4.386 1.00 88.06 96 ALA A O 1
ATOM 699 N N . PRO A 1 97 ? 1.754 5.046 -4.974 1.00 82.94 97 PRO A N 1
ATOM 700 C CA . PRO A 1 97 ? 2.914 4.864 -5.821 1.00 82.94 97 PRO A CA 1
ATOM 701 C C . PRO A 1 97 ? 4.183 4.905 -4.962 1.00 82.94 97 PRO A C 1
ATOM 703 O O . PRO A 1 97 ? 5.036 5.774 -5.130 1.00 82.94 97 PRO A O 1
ATOM 706 N N . ALA A 1 98 ? 4.282 3.990 -4.001 1.00 82.50 98 ALA A N 1
ATOM 707 C CA . ALA A 1 98 ? 5.413 3.745 -3.116 1.00 82.50 98 ALA A CA 1
ATOM 708 C C . ALA A 1 98 ? 5.218 2.398 -2.409 1.00 82.50 98 ALA A C 1
ATOM 710 O O . ALA A 1 98 ? 4.084 1.920 -2.280 1.00 82.50 98 ALA A O 1
ATOM 711 N N . SER A 1 99 ? 6.310 1.836 -1.895 1.00 86.06 99 SER A N 1
ATOM 712 C CA . SER A 1 99 ? 6.220 0.710 -0.975 1.00 86.06 99 SER A CA 1
ATOM 713 C C . SER A 1 99 ? 5.547 1.180 0.318 1.00 86.06 99 SER A C 1
ATOM 715 O O . SER A 1 99 ? 5.731 2.321 0.748 1.00 86.06 99 SER A O 1
ATOM 717 N N . LEU A 1 100 ? 4.759 0.317 0.948 1.00 90.19 100 LEU A N 1
ATOM 718 C CA . LEU A 1 100 ? 4.020 0.621 2.169 1.00 90.19 100 LEU A CA 1
ATOM 719 C C . LEU A 1 100 ? 4.400 -0.340 3.285 1.00 90.19 100 LEU A C 1
ATOM 721 O O . LEU A 1 100 ? 4.416 -1.557 3.095 1.00 90.19 100 LEU A O 1
ATOM 725 N N . GLN A 1 101 ? 4.605 0.206 4.480 1.00 92.69 101 GLN A N 1
ATOM 726 C CA . GLN A 1 101 ? 4.761 -0.591 5.687 1.00 92.69 101 GLN A CA 1
ATOM 727 C C . GLN A 1 101 ? 3.800 -0.118 6.774 1.00 92.69 101 GLN A C 1
ATOM 729 O O . GLN A 1 101 ? 3.989 0.939 7.371 1.00 92.69 101 GLN A O 1
ATOM 734 N N . PHE A 1 102 ? 2.802 -0.945 7.071 1.00 94.12 102 PHE A N 1
ATOM 735 C CA . PHE A 1 102 ? 1.883 -0.757 8.185 1.00 94.12 102 PHE A CA 1
ATOM 736 C C . PHE A 1 102 ? 2.358 -1.548 9.396 1.00 94.12 102 PHE A C 1
ATOM 738 O O . PHE A 1 102 ? 2.656 -2.738 9.296 1.00 94.12 102 PHE A O 1
ATOM 745 N N . THR A 1 103 ? 2.398 -0.889 10.547 1.00 95.19 103 THR A N 1
ATOM 746 C CA . THR A 1 103 ? 2.649 -1.511 11.848 1.00 95.19 103 THR A CA 1
ATOM 747 C C . THR A 1 103 ? 1.566 -1.070 12.819 1.00 95.19 103 THR A C 1
ATOM 749 O O . THR A 1 103 ? 1.466 0.122 13.122 1.00 95.19 103 THR A O 1
ATOM 752 N N . ALA A 1 104 ? 0.761 -2.022 13.297 1.00 94.19 104 ALA A N 1
ATOM 753 C CA . ALA A 1 104 ? -0.311 -1.732 14.243 1.00 94.19 104 ALA A CA 1
ATOM 754 C C . ALA A 1 104 ? -0.606 -2.853 15.229 1.00 94.19 104 ALA A C 1
ATOM 756 O O . ALA A 1 104 ? -0.600 -4.020 14.872 1.00 94.19 104 ALA A O 1
ATOM 757 N N . GLU A 1 105 ? -0.976 -2.536 16.461 1.00 94.38 105 GLU A N 1
ATOM 758 C CA . GLU A 1 105 ? -1.423 -3.559 17.415 1.00 94.38 105 GLU A CA 1
ATOM 759 C C . GLU A 1 105 ? -2.734 -4.202 16.957 1.00 94.38 105 GLU A C 1
ATOM 761 O O . GLU A 1 105 ? -2.898 -5.418 17.063 1.00 94.38 105 GLU A O 1
ATOM 766 N N . ARG A 1 106 ? -3.635 -3.404 16.371 1.00 93.75 106 ARG A N 1
ATOM 767 C CA . ARG A 1 106 ? -4.922 -3.880 15.864 1.00 93.75 106 ARG A CA 1
ATOM 768 C C . ARG A 1 106 ? -5.327 -3.220 14.551 1.00 93.75 106 ARG A C 1
ATOM 770 O O . ARG A 1 106 ? -5.354 -1.994 14.449 1.00 93.75 106 ARG A O 1
ATOM 777 N N . ILE A 1 107 ? -5.751 -4.034 13.583 1.00 94.00 107 ILE A N 1
ATOM 778 C CA . ILE A 1 107 ? -6.360 -3.573 12.325 1.00 94.00 107 ILE A CA 1
ATOM 779 C C . ILE A 1 107 ? -7.844 -3.951 12.288 1.00 94.00 107 ILE A C 1
ATOM 781 O O . ILE A 1 107 ? -8.213 -5.094 12.564 1.00 94.00 107 ILE A O 1
ATOM 785 N N . THR A 1 108 ? -8.701 -2.991 11.937 1.00 94.19 108 THR A N 1
ATOM 786 C CA . THR A 1 108 ? -10.159 -3.165 11.861 1.00 94.19 108 THR A CA 1
ATOM 787 C C . THR A 1 108 ? -10.697 -2.762 10.490 1.00 94.19 108 THR A C 1
ATOM 789 O O . THR A 1 108 ? -10.230 -1.785 9.908 1.00 94.19 108 THR A O 1
ATOM 792 N N . GLY A 1 109 ? -11.714 -3.486 10.014 1.00 92.06 109 GLY A N 1
ATOM 793 C CA . GLY A 1 109 ? -12.414 -3.196 8.761 1.00 92.06 109 GLY A CA 1
ATOM 794 C C . GLY A 1 109 ? -11.774 -3.825 7.516 1.00 92.06 109 GLY A C 1
ATOM 795 O O . GLY A 1 109 ? -10.836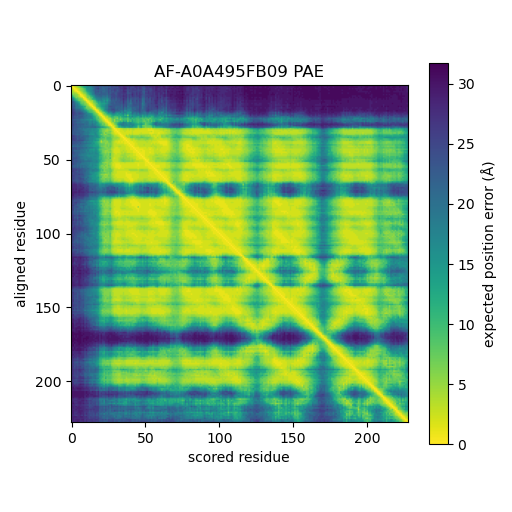 -4.621 7.632 1.00 92.06 109 GLY A O 1
ATOM 796 N N . PRO A 1 110 ? -12.313 -3.530 6.319 1.00 91.94 110 PRO A N 1
ATOM 797 C CA . PRO A 1 110 ? -11.787 -4.040 5.061 1.00 91.94 110 PRO A CA 1
ATOM 798 C C . PRO A 1 110 ? -10.537 -3.261 4.641 1.00 91.94 110 PRO A C 1
ATOM 800 O O . PRO A 1 110 ? -10.600 -2.095 4.263 1.00 91.94 110 PRO A O 1
ATOM 803 N N . VAL A 1 111 ? -9.390 -3.926 4.660 1.00 92.19 111 VAL A N 1
ATOM 804 C CA . VAL A 1 111 ? -8.129 -3.373 4.173 1.00 92.19 111 VAL A CA 1
ATOM 805 C C . VAL A 1 111 ? -8.059 -3.568 2.666 1.00 92.19 111 VAL A C 1
ATOM 807 O O . VAL A 1 111 ? -8.016 -4.705 2.203 1.00 92.19 111 VAL A O 1
ATOM 810 N N . THR A 1 112 ? -8.007 -2.476 1.904 1.00 93.44 112 THR A N 1
ATOM 811 C CA . THR A 1 112 ? -7.741 -2.521 0.460 1.00 93.44 112 THR A CA 1
ATOM 812 C C . THR A 1 112 ? -6.557 -1.625 0.128 1.00 93.44 112 THR A C 1
ATOM 814 O O . THR A 1 112 ? -6.616 -0.414 0.338 1.00 93.44 112 THR A O 1
ATOM 817 N N . ILE A 1 113 ? -5.475 -2.213 -0.380 1.00 92.38 113 ILE A N 1
ATOM 818 C CA . ILE A 1 113 ? -4.230 -1.506 -0.698 1.00 92.38 113 ILE A CA 1
ATOM 819 C C . ILE A 1 113 ? -3.866 -1.755 -2.158 1.00 92.38 113 ILE A C 1
ATOM 821 O O . ILE A 1 113 ? -3.774 -2.898 -2.591 1.00 92.38 113 ILE A O 1
ATOM 825 N N . HIS A 1 114 ? -3.629 -0.674 -2.893 1.00 90.19 114 HIS A N 1
ATOM 826 C CA . HIS A 1 114 ? -3.088 -0.662 -4.244 1.00 90.19 114 HIS A CA 1
ATOM 827 C C . HIS A 1 114 ? -1.718 0.008 -4.196 1.00 90.19 114 HIS A C 1
ATOM 829 O O . HIS A 1 114 ? -1.628 1.238 -4.167 1.00 90.19 114 HIS A O 1
ATOM 835 N N . SER A 1 115 ? -0.658 -0.795 -4.169 1.00 84.62 115 SER A N 1
ATOM 836 C CA . SER A 1 115 ? 0.706 -0.290 -4.281 1.00 84.62 115 SER A CA 1
ATOM 837 C C . SER A 1 115 ? 1.225 -0.509 -5.697 1.00 84.62 115 SER A C 1
ATOM 839 O O . SER A 1 115 ? 1.251 -1.626 -6.216 1.00 84.62 115 SER A O 1
ATOM 841 N N . SER A 1 116 ? 1.603 0.575 -6.364 1.00 74.50 116 SER A N 1
ATOM 842 C CA . SER A 1 116 ? 2.080 0.510 -7.743 1.00 74.50 116 SER A CA 1
ATOM 843 C C . SER A 1 116 ? 3.135 1.572 -7.980 1.00 74.50 116 SER A C 1
ATOM 845 O O . SER A 1 116 ? 2.817 2.724 -8.275 1.00 74.50 116 SER A O 1
ATOM 847 N N . ARG A 1 117 ? 4.402 1.189 -7.860 1.00 66.94 117 ARG A N 1
ATOM 848 C CA . ARG A 1 117 ? 5.519 2.077 -8.205 1.00 66.94 117 ARG A CA 1
ATOM 849 C C . ARG A 1 117 ? 6.620 1.369 -8.981 1.00 66.94 117 ARG A C 1
ATOM 851 O O . ARG A 1 117 ? 7.753 1.831 -9.022 1.00 66.94 117 ARG A O 1
ATOM 858 N N . GLY A 1 118 ? 6.287 0.256 -9.619 1.00 65.88 118 GLY A N 1
ATOM 859 C CA . GLY A 1 118 ? 7.167 -0.329 -10.608 1.00 65.88 118 GLY A CA 1
ATOM 860 C C . GLY A 1 118 ? 7.600 0.696 -11.655 1.00 65.88 118 GLY A C 1
ATOM 861 O O . GLY A 1 118 ? 6.741 1.242 -12.347 1.00 65.88 118 GLY A O 1
ATOM 862 N N . VAL A 1 119 ? 8.902 0.958 -11.787 1.00 72.19 119 VAL A N 1
ATOM 863 C CA . VAL A 1 119 ? 9.419 1.724 -12.931 1.00 72.19 119 VAL A CA 1
ATOM 864 C C . VAL A 1 119 ? 9.780 0.735 -14.014 1.00 72.19 119 VAL A C 1
ATOM 866 O O . VAL A 1 119 ? 10.511 -0.218 -13.762 1.00 72.19 119 VAL A O 1
ATOM 869 N N . SER A 1 120 ? 9.209 0.932 -15.200 1.00 73.38 120 SER A N 1
ATOM 870 C CA . SER A 1 120 ? 9.536 0.067 -16.327 1.00 73.38 120 SER A CA 1
ATOM 871 C C . SER A 1 120 ? 10.950 0.368 -16.804 1.00 73.38 120 SER A C 1
ATOM 873 O O . SER A 1 120 ? 11.340 1.535 -16.879 1.00 73.38 120 SER A O 1
ATOM 875 N N . GLY A 1 121 ? 11.699 -0.680 -17.120 1.00 70.50 121 GLY A N 1
ATOM 876 C CA . GLY A 1 121 ? 13.008 -0.567 -17.726 1.00 70.50 121 GLY A CA 1
ATOM 877 C C . GLY A 1 121 ? 12.935 0.112 -19.092 1.00 70.50 121 GLY A C 1
ATOM 878 O O . GLY A 1 121 ? 11.927 0.038 -19.803 1.00 70.50 121 GLY A O 1
ATOM 879 N N . ALA A 1 122 ? 14.008 0.801 -19.462 1.00 77.94 122 ALA A N 1
ATOM 880 C CA . ALA A 1 122 ? 14.148 1.414 -20.767 1.00 77.94 122 ALA A CA 1
ATOM 881 C C . ALA A 1 122 ? 14.371 0.337 -21.845 1.00 77.94 122 ALA A C 1
ATOM 883 O O . ALA A 1 122 ? 15.106 -0.627 -21.611 1.00 77.94 122 ALA A O 1
ATOM 884 N N . PRO A 1 123 ? 13.774 0.483 -23.040 1.00 75.62 123 PRO A N 1
ATOM 885 C CA . PRO A 1 123 ? 14.069 -0.408 -24.155 1.00 75.62 123 PRO A CA 1
ATOM 886 C C . PRO A 1 123 ? 15.538 -0.282 -24.586 1.00 75.62 123 PRO A C 1
ATOM 888 O O . PRO A 1 123 ? 16.117 0.806 -24.546 1.00 75.62 123 PRO A O 1
ATOM 891 N N . GLY A 1 124 ? 16.129 -1.394 -25.025 1.00 70.00 124 GLY A N 1
ATOM 892 C CA . GLY A 1 124 ? 17.485 -1.422 -25.564 1.00 70.00 124 GLY A CA 1
ATOM 893 C C . GLY A 1 124 ? 17.570 -0.736 -26.928 1.00 70.00 124 GLY A C 1
ATOM 894 O O . GLY A 1 124 ? 16.654 -0.832 -27.747 1.00 70.00 124 GLY A O 1
ATOM 895 N N . SER A 1 125 ? 18.685 -0.057 -27.202 1.00 78.56 125 SER A N 1
ATOM 896 C CA . SER A 1 125 ? 19.025 0.387 -28.560 1.00 78.56 125 SER A CA 1
ATOM 897 C C . SER A 1 125 ? 19.412 -0.809 -29.443 1.00 78.56 125 SER A C 1
ATOM 899 O O . SER A 1 125 ? 19.642 -1.901 -28.937 1.00 78.56 125 SER A O 1
ATOM 901 N N . ALA A 1 126 ? 19.467 -0.649 -30.770 1.00 77.38 126 ALA A N 1
ATOM 902 C CA . ALA A 1 126 ? 19.733 -1.759 -31.694 1.00 77.38 126 ALA A CA 1
ATOM 903 C C . ALA A 1 126 ? 20.981 -2.578 -31.297 1.00 77.38 126 ALA A C 1
ATOM 905 O O . ALA A 1 126 ? 22.089 -2.047 -31.246 1.00 77.38 126 ALA A O 1
ATOM 906 N N . GLY A 1 127 ? 20.791 -3.874 -31.021 1.00 64.75 127 GLY A N 1
ATOM 907 C CA . GLY A 1 127 ? 21.866 -4.791 -30.616 1.00 64.75 127 GLY A CA 1
ATOM 908 C C . GLY A 1 127 ? 22.260 -4.692 -29.140 1.00 64.75 127 GLY A C 1
ATOM 909 O O . GLY A 1 127 ? 23.136 -5.430 -28.698 1.00 64.75 127 GLY A O 1
ATOM 910 N N . ALA A 1 128 ? 21.611 -3.815 -28.372 1.00 77.06 128 ALA A N 1
ATOM 911 C CA . ALA A 1 128 ? 21.784 -3.658 -26.936 1.00 77.06 128 ALA A CA 1
ATOM 912 C C . ALA A 1 128 ? 20.609 -4.262 -26.153 1.00 77.06 128 ALA A C 1
ATOM 914 O O . ALA A 1 128 ? 19.478 -4.372 -26.639 1.00 77.06 128 ALA A O 1
ATOM 915 N N . ASN A 1 129 ? 20.891 -4.645 -24.910 1.00 79.75 129 ASN A N 1
ATOM 916 C CA . ASN A 1 129 ? 19.878 -5.153 -23.993 1.00 79.75 129 ASN A CA 1
ATOM 917 C C . ASN A 1 129 ? 18.933 -4.030 -23.540 1.00 79.75 129 ASN A C 1
ATOM 919 O O . ASN A 1 129 ? 19.348 -2.874 -23.429 1.00 79.75 129 ASN A O 1
ATOM 923 N N . GLY A 1 130 ? 17.680 -4.385 -23.253 1.00 74.69 130 GLY A N 1
ATOM 924 C CA . GLY A 1 130 ? 16.799 -3.539 -22.446 1.00 74.69 130 GLY A CA 1
ATOM 925 C C . GLY A 1 130 ? 17.293 -3.467 -21.003 1.00 74.69 130 GLY A C 1
ATOM 926 O O . GLY A 1 130 ? 18.007 -4.360 -20.550 1.00 74.69 130 GLY A O 1
ATOM 927 N N . SER A 1 131 ? 16.951 -2.396 -20.287 1.00 78.75 131 SER A N 1
ATOM 928 C CA . SER A 1 131 ? 17.260 -2.300 -18.858 1.00 78.75 131 SER A CA 1
ATOM 929 C C . SER A 1 131 ? 16.201 -3.014 -18.028 1.00 78.75 131 SER A C 1
ATOM 931 O O . SER A 1 131 ? 15.051 -3.133 -18.452 1.00 78.75 131 SER A O 1
ATOM 933 N N . ASP A 1 132 ? 16.557 -3.415 -16.817 1.00 74.50 132 ASP A N 1
ATOM 934 C CA . ASP A 1 132 ? 15.604 -4.026 -15.894 1.00 74.50 132 ASP A CA 1
ATOM 935 C C . ASP A 1 132 ? 14.558 -3.009 -15.415 1.00 74.50 132 ASP A C 1
ATOM 937 O O . ASP A 1 132 ? 14.801 -1.795 -15.363 1.00 74.50 132 ASP A O 1
ATOM 941 N N . GLY A 1 133 ? 13.371 -3.516 -15.088 1.00 71.06 133 GLY A N 1
ATOM 942 C CA . GLY A 1 133 ? 12.363 -2.806 -14.319 1.00 71.06 133 GLY A CA 1
ATOM 943 C C . GLY A 1 133 ? 12.727 -2.796 -12.836 1.00 71.06 133 GLY A C 1
ATOM 944 O O . GLY A 1 133 ? 13.441 -3.663 -12.347 1.00 71.06 133 GLY A O 1
ATOM 945 N N . ALA A 1 134 ? 12.234 -1.806 -12.098 1.00 70.81 134 ALA A N 1
ATOM 946 C CA . ALA A 1 134 ? 12.597 -1.621 -10.696 1.00 70.81 134 ALA A CA 1
ATOM 947 C C . ALA A 1 134 ? 11.423 -1.836 -9.730 1.00 70.81 134 ALA A C 1
ATOM 949 O O . ALA A 1 134 ? 10.262 -1.539 -10.040 1.00 70.81 134 ALA A O 1
ATOM 950 N N . ASN A 1 135 ? 11.762 -2.326 -8.533 1.00 67.38 135 ASN A N 1
ATOM 951 C CA . ASN A 1 135 ? 10.834 -2.712 -7.469 1.00 67.38 135 ASN A CA 1
ATOM 952 C C . ASN A 1 135 ? 10.481 -1.503 -6.615 1.00 67.38 135 ASN A C 1
ATOM 954 O O . ASN A 1 135 ? 11.364 -0.829 -6.075 1.00 67.38 135 ASN A O 1
ATOM 958 N N . ALA A 1 136 ? 9.189 -1.258 -6.422 1.00 61.91 136 ALA A N 1
ATOM 959 C CA . ALA A 1 136 ? 8.737 -0.271 -5.444 1.00 61.91 136 ALA A CA 1
ATOM 960 C C . ALA A 1 136 ? 7.261 -0.433 -5.040 1.00 61.91 136 ALA A C 1
ATOM 962 O O . ALA A 1 136 ? 6.624 0.521 -4.595 1.00 61.91 136 ALA A O 1
ATOM 963 N N . GLY A 1 137 ? 6.700 -1.622 -5.261 1.00 74.06 137 GLY A N 1
ATOM 964 C CA . GLY A 1 137 ? 5.314 -1.942 -4.930 1.00 74.06 137 GLY A CA 1
ATOM 965 C C . GLY A 1 137 ? 5.164 -2.726 -3.628 1.00 74.06 137 GLY A C 1
ATOM 966 O O . GLY A 1 137 ? 4.111 -3.317 -3.419 1.00 74.06 137 GLY A O 1
ATOM 967 N N . ASP A 1 138 ? 6.209 -2.827 -2.800 1.00 83.81 138 ASP A N 1
ATOM 968 C CA . ASP A 1 138 ? 6.199 -3.755 -1.668 1.00 83.81 138 ASP A CA 1
ATOM 969 C C . ASP A 1 138 ? 5.153 -3.342 -0.639 1.00 83.81 138 ASP A C 1
ATOM 971 O O . ASP A 1 138 ? 5.037 -2.170 -0.277 1.00 83.81 138 ASP A O 1
ATOM 975 N N . VAL A 1 139 ? 4.408 -4.317 -0.127 1.00 88.25 139 VAL A N 1
ATOM 976 C CA . VAL A 1 139 ? 3.368 -4.077 0.873 1.00 88.25 139 VAL A CA 1
ATOM 977 C C . VAL A 1 139 ? 3.615 -4.975 2.070 1.00 88.25 139 VAL A C 1
ATOM 979 O O . VAL A 1 139 ? 3.515 -6.197 1.989 1.00 88.25 139 VAL A O 1
ATOM 982 N N . THR A 1 140 ? 3.911 -4.358 3.208 1.00 90.31 140 THR A N 1
ATOM 983 C CA . THR A 1 140 ? 4.107 -5.050 4.480 1.00 90.31 140 THR A CA 1
ATOM 984 C C . THR A 1 140 ? 3.034 -4.625 5.476 1.00 90.31 140 THR A C 1
ATOM 986 O O . THR A 1 140 ? 2.909 -3.446 5.795 1.00 90.31 140 THR A O 1
ATOM 989 N N . LEU A 1 141 ? 2.265 -5.584 5.993 1.00 91.06 141 LEU A N 1
ATOM 990 C CA . LEU A 1 141 ? 1.311 -5.390 7.081 1.00 91.06 141 LEU A CA 1
ATOM 991 C C . LEU A 1 141 ? 1.748 -6.223 8.276 1.00 91.06 141 LEU A C 1
ATOM 993 O O . LEU A 1 141 ? 1.673 -7.452 8.257 1.00 91.06 141 LEU A O 1
ATOM 997 N N . LEU A 1 142 ? 2.184 -5.540 9.325 1.00 91.62 142 LEU A N 1
ATOM 998 C CA . LEU A 1 142 ? 2.530 -6.137 10.603 1.00 91.62 142 LEU A CA 1
ATOM 999 C C . LEU A 1 142 ? 1.448 -5.758 11.598 1.00 91.62 142 LEU A C 1
ATOM 1001 O O . LEU A 1 142 ? 1.278 -4.575 11.905 1.00 91.62 142 LEU A O 1
ATOM 1005 N N . THR A 1 143 ? 0.719 -6.751 12.103 1.00 92.19 143 THR A N 1
ATOM 1006 C CA . THR A 1 143 ? -0.258 -6.501 13.151 1.00 92.19 143 THR A CA 1
ATOM 1007 C C . THR A 1 143 ? -0.188 -7.445 14.338 1.00 92.19 143 THR A C 1
ATOM 1009 O O . THR A 1 143 ? 0.205 -8.602 14.214 1.00 92.19 143 THR A O 1
ATOM 1012 N N . GLY A 1 144 ? -0.561 -6.942 15.515 1.00 90.50 144 GLY A N 1
ATOM 1013 C CA . GLY A 1 144 ? -0.818 -7.784 16.674 1.00 90.50 144 GLY A CA 1
ATOM 1014 C C . GLY A 1 144 ? -2.036 -8.669 16.432 1.00 90.50 144 GLY A C 1
ATOM 1015 O O . GLY A 1 144 ? -1.966 -9.868 16.661 1.00 90.50 144 GLY A O 1
ATOM 1016 N N . THR A 1 145 ? -3.138 -8.112 15.923 1.00 92.31 145 THR A N 1
ATOM 1017 C CA . THR A 1 145 ? -4.369 -8.867 15.658 1.00 92.31 145 THR A CA 1
ATOM 1018 C C . THR A 1 145 ? -5.289 -8.168 14.654 1.00 92.31 145 THR A C 1
ATOM 1020 O O . THR A 1 145 ? -5.396 -6.939 14.625 1.00 92.31 145 THR A O 1
ATOM 1023 N N . PHE A 1 146 ? -6.031 -8.947 13.869 1.00 91.69 146 PHE A N 1
ATOM 1024 C CA . PHE A 1 146 ? -7.152 -8.433 13.081 1.00 91.69 146 PHE A CA 1
ATOM 1025 C C . PHE A 1 146 ? -8.459 -8.490 13.884 1.00 91.69 146 PHE A C 1
ATOM 1027 O O . PHE A 1 146 ? -8.735 -9.449 14.609 1.00 91.69 146 PHE A O 1
ATOM 1034 N N . ALA A 1 147 ? -9.298 -7.461 13.755 1.00 91.69 147 ALA A N 1
ATOM 1035 C CA . ALA A 1 147 ? -10.645 -7.496 14.313 1.00 91.69 147 ALA A CA 1
ATOM 1036 C C . ALA A 1 147 ? -11.491 -8.602 13.640 1.00 91.69 147 ALA A C 1
ATOM 1038 O O . ALA A 1 147 ? -11.303 -8.871 12.449 1.00 91.69 147 ALA A O 1
ATOM 1039 N N . PRO A 1 148 ? -12.452 -9.219 14.357 1.00 87.75 148 PRO A N 1
ATOM 1040 C CA . PRO A 1 148 ? -13.367 -10.188 13.758 1.00 87.75 148 PRO A CA 1
ATOM 1041 C C . PRO A 1 148 ? -14.054 -9.621 12.509 1.00 87.75 148 PRO A C 1
ATOM 1043 O O . PRO A 1 148 ? -14.552 -8.497 12.530 1.00 87.75 148 PRO A O 1
ATOM 1046 N N . GLY A 1 149 ? -14.062 -10.392 11.420 1.00 84.81 149 GLY A N 1
ATOM 1047 C CA . GLY A 1 149 ? -14.660 -9.979 10.146 1.00 84.81 149 GLY A CA 1
ATOM 1048 C C . GLY A 1 149 ? -13.803 -9.044 9.281 1.00 84.81 149 GLY A C 1
ATOM 1049 O O . GLY A 1 149 ? -14.246 -8.678 8.197 1.00 84.81 149 GLY A O 1
ATOM 1050 N N . ALA A 1 150 ? -12.587 -8.670 9.702 1.00 88.19 150 ALA A N 1
ATOM 1051 C CA . ALA A 1 150 ? -11.672 -7.911 8.849 1.00 88.19 150 ALA A CA 1
ATOM 1052 C C . ALA A 1 150 ? -11.272 -8.724 7.607 1.00 88.19 150 ALA A C 1
ATOM 1054 O O . ALA A 1 150 ? -11.010 -9.923 7.700 1.00 88.19 150 ALA A O 1
ATOM 1055 N N . SER A 1 151 ? -11.180 -8.069 6.453 1.00 89.75 151 SER A N 1
ATOM 1056 C CA . SER A 1 151 ? -10.719 -8.674 5.199 1.00 89.75 151 SER A CA 1
ATOM 1057 C C . SER A 1 151 ? -9.509 -7.918 4.674 1.00 89.75 151 SER A C 1
ATOM 1059 O O . SER A 1 151 ? -9.450 -6.700 4.822 1.00 89.75 151 SER A O 1
ATOM 1061 N N . VAL A 1 152 ? -8.581 -8.605 4.016 1.00 90.31 152 VAL A N 1
ATOM 1062 C CA . VAL A 1 152 ? -7.386 -7.990 3.427 1.00 90.31 152 VAL A CA 1
ATOM 1063 C C . VAL A 1 152 ? -7.368 -8.231 1.924 1.00 90.31 152 VAL A C 1
ATOM 1065 O O . VAL A 1 152 ? -7.405 -9.375 1.482 1.00 90.31 152 VA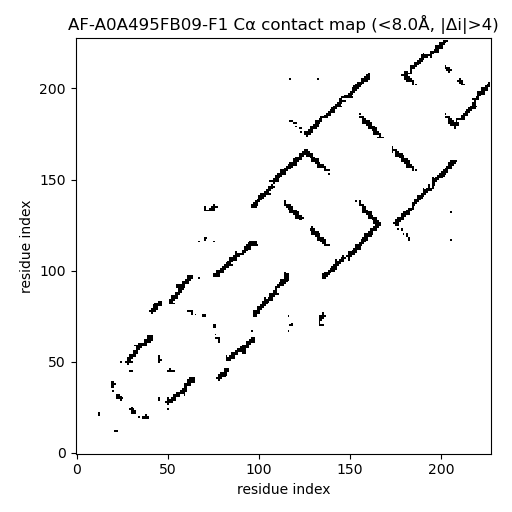L A O 1
ATOM 1068 N N . LYS A 1 153 ? -7.292 -7.152 1.144 1.00 91.62 153 LYS A N 1
ATOM 1069 C CA . LYS A 1 153 ? -7.101 -7.158 -0.306 1.00 91.62 153 LYS A CA 1
ATOM 1070 C C . LYS A 1 153 ? -5.878 -6.321 -0.655 1.00 91.62 153 LYS A C 1
ATOM 1072 O O . LYS A 1 153 ? -5.852 -5.122 -0.374 1.00 91.62 153 LYS A O 1
ATOM 1077 N N . ILE A 1 154 ? -4.860 -6.943 -1.238 1.00 89.44 154 ILE A N 1
ATOM 1078 C CA . ILE A 1 154 ? -3.619 -6.257 -1.611 1.00 89.44 154 ILE A CA 1
ATOM 1079 C C . ILE A 1 154 ? -3.365 -6.485 -3.093 1.00 89.44 154 ILE A C 1
ATOM 1081 O O . ILE A 1 154 ? -3.273 -7.626 -3.539 1.00 89.44 154 ILE A O 1
ATOM 1085 N N . TYR A 1 155 ? -3.223 -5.381 -3.816 1.00 86.75 155 TYR A N 1
ATOM 1086 C CA . TYR A 1 155 ? -2.825 -5.334 -5.212 1.00 86.75 155 TYR A CA 1
ATOM 1087 C C . TYR A 1 155 ? -1.466 -4.657 -5.268 1.00 86.75 155 TYR A C 1
ATOM 1089 O O . TYR A 1 155 ? -1.334 -3.491 -4.884 1.00 86.75 155 TYR A O 1
ATOM 1097 N N . ALA A 1 156 ? -0.460 -5.393 -5.714 1.00 81.50 156 ALA A N 1
ATOM 1098 C CA . ALA A 1 156 ? 0.901 -4.899 -5.759 1.00 81.50 156 ALA A CA 1
ATOM 1099 C C . ALA A 1 156 ? 1.524 -5.195 -7.124 1.00 81.50 156 ALA A C 1
ATOM 1101 O O . ALA A 1 156 ? 1.410 -6.316 -7.626 1.00 81.50 156 ALA A O 1
ATOM 1102 N N . ARG A 1 157 ? 2.137 -4.177 -7.743 1.00 77.19 157 ARG A N 1
ATOM 1103 C CA . ARG A 1 157 ? 2.688 -4.287 -9.103 1.00 77.19 157 ARG A CA 1
ATOM 1104 C C . ARG A 1 157 ? 4.117 -3.759 -9.227 1.00 77.19 157 ARG A C 1
ATOM 1106 O O . ARG A 1 157 ? 4.402 -2.622 -8.840 1.00 77.19 157 ARG A O 1
ATOM 1113 N N . GLY A 1 158 ? 4.975 -4.591 -9.816 1.00 74.12 158 GLY A N 1
ATOM 1114 C CA . GLY A 1 158 ? 6.378 -4.308 -10.116 1.00 74.12 158 GLY A CA 1
ATOM 1115 C C . GLY A 1 158 ? 6.576 -3.626 -11.470 1.00 74.12 158 GLY A C 1
ATOM 1116 O O . GLY A 1 158 ? 5.635 -3.472 -12.254 1.00 74.12 158 GLY A O 1
ATOM 1117 N N . GLY A 1 159 ? 7.797 -3.151 -11.731 1.00 74.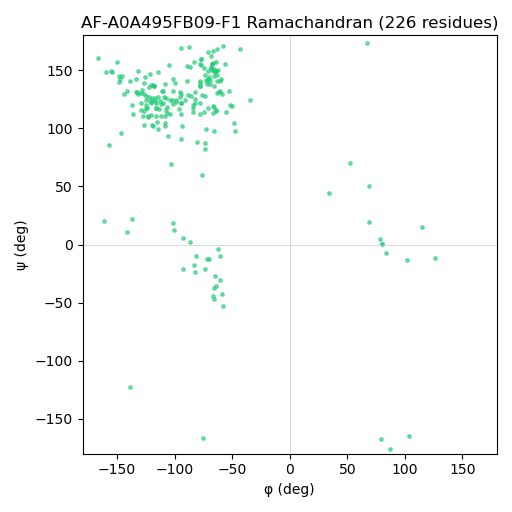00 159 GLY A N 1
ATOM 1118 C CA . GLY A 1 159 ? 8.142 -2.479 -12.988 1.00 74.00 159 GLY A CA 1
ATOM 1119 C C . GLY A 1 159 ? 8.345 -3.493 -14.104 1.00 74.00 159 GLY A C 1
ATOM 1120 O O . GLY A 1 159 ? 8.907 -4.544 -13.851 1.00 74.00 159 GLY A O 1
ATOM 1121 N N . MET A 1 160 ? 7.902 -3.234 -15.333 1.00 75.44 160 MET A N 1
ATOM 1122 C CA . MET A 1 160 ? 8.165 -4.172 -16.438 1.00 75.44 160 MET A CA 1
ATOM 1123 C C . MET A 1 160 ? 9.630 -4.093 -16.874 1.00 75.44 160 MET A C 1
ATOM 1125 O O . MET A 1 160 ? 10.197 -3.005 -16.857 1.00 75.44 160 MET A O 1
ATOM 1129 N N . GLY A 1 161 ? 10.228 -5.203 -17.299 1.00 71.88 161 GLY A N 1
ATOM 1130 C CA . GLY A 1 161 ? 11.537 -5.169 -17.944 1.00 71.88 161 GLY A CA 1
ATOM 1131 C C . GLY A 1 161 ? 11.500 -4.425 -19.280 1.00 71.88 161 GLY A C 1
ATOM 1132 O O . GLY A 1 161 ? 10.481 -4.411 -19.977 1.00 71.88 161 GLY A O 1
ATOM 1133 N N . GLY A 1 162 ? 12.603 -3.771 -19.638 1.00 71.69 162 GLY A N 1
ATOM 1134 C CA . GLY A 1 162 ? 12.758 -3.091 -20.919 1.00 71.69 162 GLY A CA 1
ATOM 1135 C C . GLY A 1 162 ? 12.842 -4.084 -22.078 1.00 71.69 162 GLY A C 1
ATOM 1136 O O . GLY A 1 162 ? 13.476 -5.132 -21.973 1.00 71.69 162 GLY A O 1
ATOM 1137 N N . ALA A 1 163 ? 12.227 -3.764 -23.217 1.00 76.62 163 ALA A N 1
ATOM 1138 C CA . ALA A 1 163 ? 12.296 -4.628 -24.395 1.00 76.62 163 ALA A CA 1
ATOM 1139 C C . ALA A 1 163 ? 13.726 -4.723 -24.962 1.00 76.62 163 ALA A C 1
ATOM 1141 O O . ALA A 1 163 ? 14.500 -3.767 -24.897 1.00 76.62 163 ALA A O 1
ATOM 1142 N N . ALA A 1 164 ? 14.053 -5.868 -25.565 1.00 73.12 164 ALA A N 1
ATOM 1143 C CA . ALA A 1 164 ? 15.296 -6.070 -26.303 1.00 73.12 164 ALA A CA 1
ATOM 1144 C C . ALA A 1 164 ? 15.433 -5.103 -27.488 1.00 73.12 164 ALA A C 1
ATOM 1146 O O . ALA A 1 164 ? 14.480 -4.897 -28.243 1.00 73.12 164 ALA A O 1
ATOM 1147 N N . GLY A 1 165 ? 16.644 -4.595 -27.715 1.00 67.19 165 GLY A N 1
ATOM 1148 C CA . GLY A 1 165 ? 16.974 -3.886 -28.941 1.00 67.19 165 GLY A CA 1
ATOM 1149 C C . GLY A 1 165 ? 17.141 -4.847 -30.117 1.00 67.19 165 GLY A C 1
ATOM 1150 O O . GLY A 1 165 ? 18.077 -5.651 -30.153 1.00 67.19 165 GLY A O 1
ATOM 1151 N N . VAL A 1 166 ? 16.250 -4.757 -31.104 1.00 64.38 166 VAL A N 1
ATOM 1152 C CA . VAL A 1 166 ? 16.286 -5.606 -32.303 1.00 64.38 166 VAL A CA 1
ATOM 1153 C C . VAL A 1 166 ? 17.165 -4.960 -33.373 1.00 64.38 166 VAL A C 1
ATOM 1155 O O . VAL A 1 166 ? 16.970 -3.798 -33.724 1.00 64.38 166 VAL A O 1
ATOM 1158 N N . VAL A 1 167 ? 18.118 -5.716 -33.923 1.00 57.09 167 VAL A N 1
ATOM 1159 C CA . VAL A 1 167 ? 18.848 -5.313 -35.131 1.00 57.09 167 VAL A CA 1
ATOM 1160 C C . VAL A 1 167 ? 18.151 -5.938 -36.335 1.00 57.09 167 VAL A C 1
ATOM 1162 O O . VAL A 1 167 ? 18.155 -7.156 -36.487 1.00 57.09 167 VAL A O 1
ATOM 1165 N N . GLN A 1 168 ? 17.536 -5.129 -37.193 1.00 54.97 168 GLN A N 1
ATOM 1166 C CA . GLN A 1 168 ? 16.910 -5.629 -38.415 1.00 54.97 168 GLN A CA 1
ATOM 1167 C C . GLN A 1 168 ? 17.908 -5.517 -39.575 1.00 54.97 168 GLN A C 1
ATOM 1169 O O . GLN A 1 168 ? 17.967 -4.494 -40.249 1.00 54.97 168 GLN A O 1
ATOM 1174 N N . PHE A 1 169 ? 18.700 -6.566 -39.814 1.00 54.09 169 PHE A N 1
ATOM 1175 C CA . PHE A 1 169 ? 19.468 -6.702 -41.055 1.00 54.09 169 PHE A CA 1
ATOM 1176 C C . PHE A 1 169 ? 19.003 -7.934 -41.828 1.00 54.09 169 PHE A C 1
ATOM 1178 O O . PHE A 1 169 ? 18.952 -9.044 -41.300 1.00 54.09 169 PHE A O 1
ATOM 1185 N N . GLY A 1 170 ? 18.636 -7.725 -43.093 1.00 51.91 170 GLY A N 1
ATOM 1186 C CA . GLY A 1 170 ? 18.257 -8.799 -44.002 1.00 51.91 170 GLY A CA 1
ATOM 1187 C C . GLY A 1 170 ? 19.457 -9.692 -44.309 1.00 51.91 170 GLY A C 1
ATOM 1188 O O . GLY A 1 170 ? 20.393 -9.252 -44.967 1.00 51.91 170 GLY A O 1
ATOM 1189 N N . GLY A 1 171 ? 19.416 -10.946 -43.851 1.00 47.81 171 GLY A N 1
ATOM 1190 C CA . GLY A 1 171 ? 20.210 -12.031 -44.440 1.00 47.81 171 GLY A CA 1
ATOM 1191 C C . GLY A 1 171 ? 21.108 -12.859 -43.515 1.00 47.81 171 GLY A C 1
ATOM 1192 O O . GLY A 1 171 ? 21.545 -13.921 -43.941 1.00 47.81 171 GLY A O 1
ATOM 1193 N N . ALA A 1 172 ? 21.355 -12.474 -42.262 1.00 52.06 172 ALA A N 1
ATOM 1194 C CA . ALA A 1 172 ? 22.093 -13.314 -41.308 1.00 52.06 172 ALA A CA 1
ATOM 1195 C C . ALA A 1 172 ? 21.553 -13.119 -39.887 1.00 52.06 172 ALA A C 1
ATOM 1197 O O . ALA A 1 172 ? 21.114 -12.021 -39.554 1.00 52.06 172 ALA A O 1
ATOM 1198 N N . ALA A 1 173 ? 21.547 -14.186 -39.078 1.00 48.00 173 ALA A N 1
ATOM 1199 C CA . ALA A 1 173 ? 20.963 -14.221 -37.735 1.00 48.00 173 ALA A CA 1
ATOM 1200 C C . ALA A 1 173 ? 21.404 -13.013 -36.892 1.00 48.00 173 ALA A C 1
ATOM 1202 O O . ALA A 1 173 ? 22.542 -12.938 -36.431 1.00 48.00 173 ALA A O 1
ATOM 1203 N N . ALA A 1 174 ? 20.500 -12.050 -36.716 1.00 52.09 174 ALA A N 1
ATOM 1204 C CA . ALA A 1 174 ? 20.751 -10.883 -35.895 1.00 52.09 174 ALA A CA 1
ATOM 1205 C C . ALA A 1 174 ? 20.883 -11.326 -34.434 1.00 52.09 174 ALA A C 1
ATOM 1207 O O . ALA A 1 174 ? 19.942 -11.875 -33.857 1.00 52.09 174 ALA A O 1
ATOM 1208 N N . ILE A 1 175 ? 22.044 -11.077 -33.828 1.00 54.31 175 ILE A N 1
ATOM 1209 C CA . ILE A 1 175 ? 22.204 -11.164 -32.377 1.00 54.31 175 ILE A CA 1
ATOM 1210 C C . ILE A 1 175 ? 21.502 -9.926 -31.807 1.00 54.31 175 ILE A C 1
ATOM 1212 O O . ILE A 1 175 ? 22.088 -8.852 -31.702 1.00 54.31 175 ILE A O 1
ATOM 1216 N N . GLY A 1 176 ? 20.198 -10.046 -31.556 1.00 60.50 176 GLY A N 1
ATOM 1217 C CA . GLY A 1 176 ? 19.443 -9.041 -30.811 1.00 60.50 176 GLY A CA 1
ATOM 1218 C C . GLY A 1 176 ? 19.900 -8.998 -29.353 1.00 60.50 176 GLY A C 1
ATOM 1219 O O . GLY A 1 176 ? 20.411 -9.991 -28.828 1.00 60.50 176 GLY A O 1
ATOM 1220 N N . GLY A 1 177 ? 19.711 -7.855 -28.693 1.00 60.34 177 GLY A N 1
ATOM 1221 C CA . GLY A 1 177 ? 19.878 -7.787 -27.242 1.00 60.34 177 GLY A CA 1
ATOM 1222 C C . GLY A 1 177 ? 18.867 -8.681 -26.514 1.00 60.34 177 GLY A C 1
ATOM 1223 O O . GLY A 1 177 ? 17.902 -9.169 -27.101 1.00 60.34 177 GLY A O 1
ATOM 1224 N N . ARG A 1 178 ? 19.063 -8.894 -25.214 1.00 72.19 178 ARG A N 1
ATOM 1225 C CA . ARG A 1 178 ? 18.049 -9.488 -24.330 1.00 72.19 178 ARG A CA 1
ATOM 1226 C C . ARG A 1 178 ? 17.113 -8.406 -23.792 1.00 72.19 178 ARG A C 1
ATOM 1228 O O . ARG A 1 178 ? 17.498 -7.242 -23.700 1.00 72.19 178 ARG A O 1
ATOM 1235 N N . GLY A 1 179 ? 15.879 -8.783 -23.461 1.00 70.00 179 GLY A N 1
ATOM 1236 C CA . GLY A 1 179 ? 15.025 -7.929 -22.632 1.00 70.00 179 GLY A CA 1
ATOM 1237 C C . GLY A 1 179 ? 15.608 -7.818 -21.223 1.00 70.00 179 GLY A C 1
ATOM 1238 O O . GLY A 1 179 ? 16.386 -8.685 -20.825 1.00 70.00 179 GLY A O 1
ATOM 1239 N N . GLY A 1 180 ? 15.259 -6.749 -20.514 1.00 67.62 180 GLY A N 1
ATOM 1240 C CA . GLY A 1 180 ? 15.540 -6.627 -19.088 1.00 67.62 180 GLY A CA 1
ATOM 1241 C C . GLY A 1 180 ? 14.569 -7.460 -18.259 1.00 67.62 180 GLY A C 1
ATOM 1242 O O . GLY A 1 180 ? 13.467 -7.788 -18.715 1.00 67.62 180 GLY A O 1
ATOM 1243 N N . ASP A 1 181 ? 14.972 -7.760 -17.035 1.00 73.25 181 ASP A N 1
ATOM 1244 C CA . ASP A 1 181 ? 14.132 -8.444 -16.065 1.00 73.25 181 ASP A CA 1
ATOM 1245 C C . ASP A 1 181 ? 13.065 -7.482 -15.522 1.00 73.25 181 ASP A C 1
ATOM 1247 O O . ASP A 1 181 ? 13.222 -6.260 -15.492 1.00 73.25 181 ASP A O 1
ATOM 1251 N N . GLY A 1 182 ? 11.926 -8.029 -15.119 1.00 70.88 182 GLY A N 1
ATOM 1252 C CA . GLY A 1 182 ? 10.880 -7.288 -14.432 1.00 70.88 182 GLY A CA 1
ATOM 1253 C C . GLY A 1 182 ? 11.229 -7.081 -12.963 1.00 70.88 182 GLY A C 1
ATOM 1254 O O . GLY A 1 182 ? 11.964 -7.861 -12.371 1.00 70.88 182 GLY A O 1
ATOM 1255 N N . GLY A 1 183 ? 10.657 -6.047 -12.360 1.00 70.44 183 GLY A N 1
ATOM 1256 C CA . GLY A 1 183 ? 10.807 -5.801 -10.941 1.00 70.44 183 GLY A CA 1
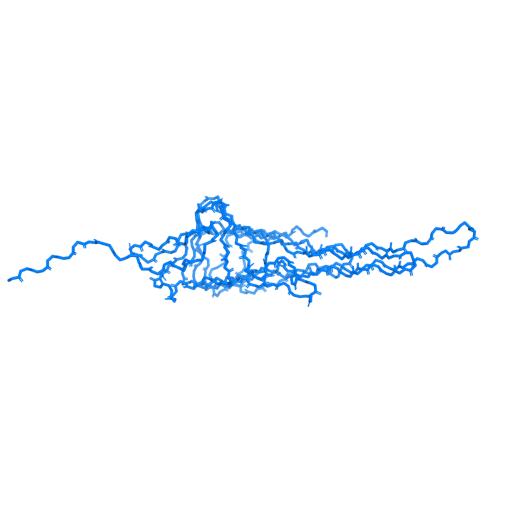ATOM 1257 C C . GLY A 1 183 ? 9.948 -6.742 -10.093 1.00 70.44 183 GLY A C 1
ATOM 1258 O O . GLY A 1 183 ? 8.730 -6.833 -10.300 1.00 70.44 183 GLY A O 1
ATOM 1259 N N . ASP A 1 184 ? 10.567 -7.395 -9.114 1.00 70.25 184 ASP A N 1
ATOM 1260 C CA . ASP A 1 184 ? 9.895 -8.177 -8.082 1.00 70.25 184 ASP A CA 1
ATOM 1261 C C . ASP A 1 184 ? 9.012 -7.298 -7.186 1.00 70.25 184 ASP A C 1
ATOM 1263 O O . ASP A 1 184 ? 9.229 -6.097 -6.982 1.00 70.25 184 ASP A O 1
ATOM 1267 N N . VAL A 1 185 ? 8.026 -7.942 -6.569 1.00 74.62 185 VAL A N 1
ATOM 1268 C CA . VAL A 1 185 ? 7.223 -7.347 -5.504 1.00 74.62 185 VAL A CA 1
ATOM 1269 C C . VAL A 1 185 ? 7.094 -8.331 -4.359 1.00 74.62 185 VAL A C 1
ATOM 1271 O O . VAL A 1 185 ? 6.726 -9.494 -4.561 1.00 74.62 185 VAL A O 1
ATOM 1274 N N . ALA A 1 186 ? 7.353 -7.842 -3.150 1.00 79.69 186 ALA A N 1
ATOM 1275 C CA . ALA A 1 186 ? 7.162 -8.573 -1.913 1.00 79.69 186 ALA A CA 1
ATOM 1276 C C . ALA A 1 186 ? 5.884 -8.114 -1.201 1.00 79.69 186 ALA A C 1
ATOM 1278 O O . ALA A 1 186 ? 5.716 -6.939 -0.864 1.00 79.69 186 ALA A O 1
ATOM 1279 N N . ILE A 1 187 ? 4.997 -9.068 -0.912 1.00 83.62 187 ILE A N 1
ATOM 1280 C CA . ILE A 1 187 ? 3.854 -8.843 -0.022 1.00 83.62 187 ILE A CA 1
ATOM 1281 C C . ILE A 1 187 ? 4.049 -9.674 1.235 1.00 83.62 187 ILE A C 1
ATOM 1283 O O . ILE A 1 187 ? 4.199 -10.897 1.167 1.00 83.62 187 ILE A O 1
ATOM 1287 N N . VAL A 1 188 ? 4.029 -9.001 2.383 1.00 85.19 188 VAL A N 1
ATOM 1288 C CA . VAL A 1 188 ? 4.185 -9.626 3.693 1.00 85.19 188 VAL A CA 1
ATOM 1289 C C . VAL A 1 188 ? 3.008 -9.261 4.580 1.00 85.19 188 VAL A C 1
ATOM 1291 O O . VAL A 1 188 ? 2.802 -8.091 4.888 1.00 85.19 188 VAL A O 1
ATOM 1294 N N . VAL A 1 189 ? 2.262 -10.263 5.045 1.00 86.12 189 VAL A N 1
ATOM 1295 C CA . VAL A 1 189 ? 1.210 -10.071 6.054 1.00 86.12 189 VAL A CA 1
ATOM 1296 C C . VAL A 1 189 ? 1.522 -10.930 7.271 1.00 86.12 189 VAL A C 1
ATOM 1298 O O . VAL A 1 189 ? 1.689 -12.147 7.155 1.00 86.12 189 VAL A O 1
ATOM 1301 N N . ARG A 1 190 ? 1.618 -10.289 8.441 1.00 86.81 190 ARG A N 1
ATOM 1302 C CA . ARG A 1 190 ? 1.896 -10.946 9.722 1.00 86.81 190 ARG A CA 1
ATOM 1303 C C . ARG A 1 190 ? 0.883 -10.553 10.787 1.00 86.81 190 ARG A C 1
ATOM 1305 O O . ARG A 1 190 ? 0.617 -9.366 10.959 1.00 86.81 190 ARG A O 1
ATOM 1312 N N . SER A 1 191 ? 0.367 -11.549 11.509 1.00 87.00 191 SER A N 1
ATOM 1313 C CA . SER A 1 191 ? -0.512 -11.368 12.674 1.00 87.00 191 SER A CA 1
ATOM 1314 C C . SER A 1 191 ? -0.002 -12.168 13.872 1.00 87.00 191 SER A C 1
ATOM 1316 O O . SER A 1 191 ? 0.274 -13.361 13.736 1.00 87.00 191 SER A O 1
ATOM 1318 N N . GLY A 1 192 ? 0.102 -11.531 15.041 1.00 83.94 192 GLY A N 1
ATOM 1319 C CA . GLY A 1 192 ? 0.414 -12.197 16.315 1.00 83.94 192 GLY A CA 1
ATOM 1320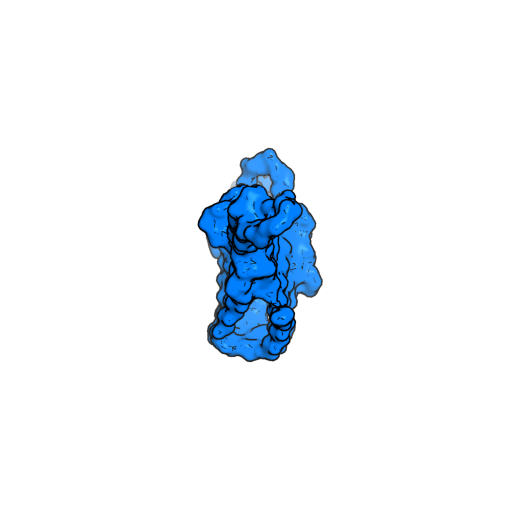 C C . GLY A 1 192 ? -0.790 -12.864 16.997 1.00 83.94 192 GLY A C 1
ATOM 1321 O O . GLY A 1 192 ? -0.617 -13.592 17.970 1.00 83.94 192 GLY A O 1
ATOM 1322 N N . GLY A 1 193 ? -2.002 -12.617 16.498 1.00 86.31 193 GLY A N 1
ATOM 1323 C CA . GLY A 1 193 ? -3.269 -12.956 17.137 1.00 86.31 193 GLY A CA 1
ATOM 1324 C C . GLY A 1 193 ? -4.259 -13.495 16.116 1.00 86.31 193 GLY A C 1
ATOM 1325 O O . GLY A 1 193 ? -3.976 -14.478 15.434 1.00 86.31 193 GLY A O 1
ATOM 1326 N N . ASN A 1 194 ? -5.430 -12.870 15.991 1.00 84.88 194 ASN A N 1
ATOM 1327 C CA . ASN A 1 194 ? -6.430 -13.310 15.022 1.00 84.88 194 ASN A CA 1
ATOM 1328 C C . ASN A 1 194 ? -5.988 -13.001 13.591 1.00 84.88 194 ASN A C 1
ATOM 1330 O O . ASN A 1 194 ? -5.423 -11.941 13.304 1.00 84.88 194 ASN A O 1
ATOM 1334 N N . ALA A 1 195 ? -6.301 -13.925 12.692 1.00 83.38 195 ALA A N 1
ATOM 1335 C CA . ALA A 1 195 ? -6.166 -13.746 11.257 1.00 83.38 195 ALA A CA 1
ATOM 1336 C C . ALA A 1 195 ? -7.313 -12.887 10.693 1.00 83.38 195 ALA A C 1
ATOM 1338 O O . ALA A 1 195 ? -8.381 -12.828 11.313 1.00 83.38 195 ALA A O 1
ATOM 1339 N N . PRO A 1 196 ? -7.162 -12.267 9.508 1.00 83.94 196 PRO A N 1
ATOM 1340 C CA . PRO A 1 196 ? -8.316 -11.712 8.809 1.00 83.94 196 PRO A CA 1
ATOM 1341 C C . PRO A 1 196 ? -9.258 -12.847 8.370 1.00 83.94 196 PRO A C 1
ATOM 1343 O O . PRO A 1 196 ? -8.818 -13.963 8.103 1.00 83.94 196 PRO A O 1
ATOM 1346 N N . ALA A 1 197 ? -10.557 -12.570 8.272 1.00 83.44 197 ALA A N 1
ATOM 1347 C CA . ALA A 1 197 ? -11.565 -13.538 7.838 1.00 83.44 197 ALA A CA 1
ATOM 1348 C C . ALA A 1 197 ? -11.358 -13.985 6.378 1.00 83.44 197 ALA A C 1
ATOM 1350 O O . ALA A 1 197 ? -11.559 -15.153 6.041 1.00 83.44 197 ALA A O 1
ATOM 1351 N N . GLU A 1 198 ? -10.914 -13.065 5.522 1.00 84.25 198 GLU A N 1
ATOM 1352 C CA . GLU A 1 198 ? -10.562 -13.326 4.127 1.00 84.25 198 GLU A CA 1
ATOM 1353 C C . GLU A 1 198 ? -9.292 -12.559 3.758 1.00 84.25 198 GLU A C 1
ATOM 1355 O O . GLU A 1 198 ? -9.107 -11.408 4.162 1.00 84.25 198 GLU A O 1
ATOM 1360 N N . MET A 1 199 ? -8.428 -13.196 2.971 1.00 84.56 199 MET A N 1
ATOM 1361 C CA . MET A 1 199 ? -7.251 -12.579 2.382 1.00 84.56 199 MET A CA 1
ATOM 1362 C C . MET A 1 199 ? -7.225 -12.861 0.878 1.00 84.56 199 MET A C 1
ATOM 1364 O O . MET A 1 199 ? -7.208 -14.017 0.461 1.00 84.56 199 MET A O 1
ATOM 1368 N N . GLN A 1 200 ? -7.208 -11.805 0.070 1.00 85.06 200 GLN A N 1
ATOM 1369 C CA . GLN A 1 200 ? -7.016 -11.863 -1.376 1.00 85.06 200 GLN A CA 1
ATOM 1370 C C . GLN A 1 200 ? -5.765 -11.069 -1.730 1.00 85.06 200 GLN A C 1
ATOM 1372 O O . GLN A 1 200 ? -5.632 -9.901 -1.358 1.00 85.06 200 GLN A O 1
ATOM 1377 N N . ILE A 1 201 ? -4.842 -11.706 -2.439 1.00 80.81 201 ILE A N 1
ATOM 1378 C CA . ILE A 1 201 ? -3.602 -11.067 -2.860 1.00 80.81 201 ILE A CA 1
ATOM 1379 C C . ILE A 1 201 ? -3.442 -11.231 -4.360 1.00 80.81 201 ILE A C 1
ATOM 1381 O O . ILE A 1 201 ? -3.540 -12.335 -4.894 1.00 80.81 201 ILE A O 1
ATOM 1385 N N . GLU A 1 202 ? -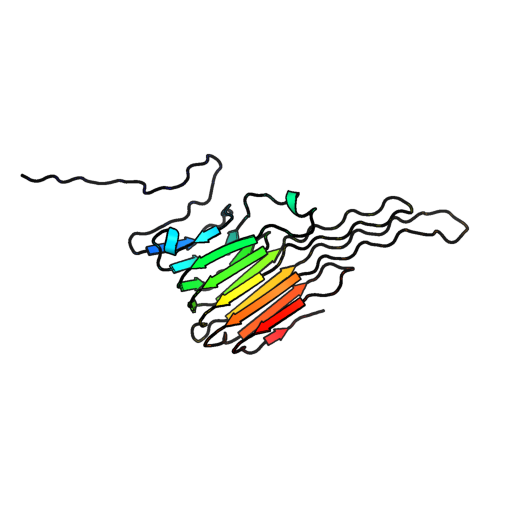3.182 -10.105 -5.009 1.00 78.38 202 GLU A N 1
ATOM 1386 C CA . GLU A 1 202 ? -2.831 -10.015 -6.414 1.00 78.38 202 GLU A CA 1
ATOM 1387 C C . GLU A 1 202 ? -1.454 -9.376 -6.503 1.00 78.38 202 GLU A C 1
ATOM 1389 O O . GLU A 1 202 ? -1.276 -8.171 -6.303 1.00 78.38 202 GLU A O 1
ATOM 1394 N N . ASN A 1 203 ? -0.463 -10.224 -6.750 1.00 71.62 203 ASN A N 1
ATOM 1395 C CA . ASN A 1 203 ? 0.910 -9.805 -6.939 1.00 71.62 203 ASN A CA 1
ATOM 1396 C C . ASN A 1 203 ? 1.267 -9.972 -8.414 1.00 71.62 203 ASN A C 1
ATOM 1398 O O . ASN A 1 203 ? 1.354 -11.089 -8.922 1.00 71.62 203 ASN A O 1
ATOM 1402 N N . GLN A 1 204 ? 1.442 -8.844 -9.092 1.00 68.81 204 GLN A N 1
ATOM 1403 C CA . GLN A 1 204 ? 1.887 -8.801 -10.474 1.00 68.81 204 GLN A CA 1
ATOM 1404 C C . GLN A 1 204 ? 3.345 -8.346 -10.492 1.00 68.81 204 GLN A C 1
ATOM 1406 O O . GLN A 1 204 ? 3.637 -7.146 -10.508 1.00 68.81 204 GLN A O 1
ATOM 1411 N N . GLY A 1 205 ? 4.261 -9.316 -10.493 1.00 61.97 205 GLY A N 1
ATOM 1412 C CA . GLY A 1 205 ? 5.656 -9.053 -10.839 1.00 61.97 205 GLY A CA 1
ATOM 1413 C C . GLY A 1 205 ? 5.759 -8.420 -12.230 1.00 61.97 205 GLY A C 1
ATOM 1414 O O . GLY A 1 205 ? 4.861 -8.561 -13.068 1.00 61.97 205 GLY A O 1
ATOM 1415 N N . GLY A 1 206 ? 6.839 -7.683 -12.476 1.00 59.69 206 GLY A N 1
ATOM 1416 C CA . GLY A 1 206 ? 7.141 -7.201 -13.817 1.00 59.69 206 GLY A CA 1
ATOM 1417 C C . GLY A 1 206 ? 7.313 -8.353 -14.808 1.00 59.69 206 GLY A C 1
ATOM 1418 O O . GLY A 1 206 ? 7.906 -9.377 -14.476 1.00 59.69 206 GLY A O 1
ATOM 1419 N N . ALA A 1 207 ? 6.841 -8.186 -16.046 1.00 60.88 207 ALA A N 1
ATOM 1420 C CA . ALA A 1 207 ? 7.165 -9.132 -17.111 1.00 60.88 207 ALA A CA 1
ATOM 1421 C C . ALA A 1 207 ? 8.694 -9.197 -17.299 1.00 60.88 207 ALA A C 1
ATOM 1423 O O . ALA A 1 207 ? 9.326 -8.145 -17.416 1.00 60.88 207 ALA A O 1
ATOM 1424 N N . GLY A 1 208 ? 9.251 -10.415 -17.307 1.00 49.25 208 GLY A N 1
ATOM 1425 C CA . GLY A 1 208 ? 10.686 -10.689 -17.455 1.00 49.25 208 GLY A CA 1
ATOM 1426 C C . GLY A 1 208 ? 11.439 -11.024 -16.159 1.00 49.25 208 GLY A C 1
ATOM 1427 O O . GLY A 1 208 ? 12.554 -11.502 -16.256 1.00 49.25 208 GLY A O 1
ATOM 1428 N N . GLY A 1 209 ? 10.871 -10.794 -14.968 1.00 45.38 209 GLY A N 1
ATOM 1429 C CA . GLY A 1 209 ? 11.564 -11.011 -13.682 1.00 45.38 209 GLY A CA 1
ATOM 1430 C C . GLY A 1 209 ? 11.299 -12.378 -13.047 1.00 45.38 209 GLY A C 1
ATOM 1431 O O . GLY A 1 209 ? 10.380 -13.094 -13.462 1.00 45.38 209 GLY A O 1
ATOM 1432 N N . GLU A 1 210 ? 12.065 -12.727 -12.004 1.00 41.53 210 GLU A N 1
ATOM 1433 C CA . GLU A 1 210 ? 11.652 -13.791 -11.082 1.00 41.53 210 GLU A CA 1
ATOM 1434 C C . GLU A 1 210 ? 10.317 -13.367 -10.439 1.00 41.53 210 GLU A C 1
ATOM 1436 O O . GLU A 1 210 ? 10.112 -12.222 -10.055 1.00 41.53 210 GLU A O 1
ATOM 1441 N N . GLY A 1 211 ? 9.329 -14.260 -10.417 1.00 47.81 211 GLY A N 1
ATOM 1442 C CA . GLY A 1 211 ? 7.955 -13.889 -10.077 1.00 47.81 211 GLY A CA 1
ATOM 1443 C C . GLY A 1 211 ? 7.759 -13.248 -8.690 1.00 47.81 211 GLY A C 1
ATOM 1444 O O . GLY A 1 211 ? 8.609 -13.256 -7.803 1.00 47.81 211 GLY A O 1
ATOM 1445 N N . ALA A 1 212 ? 6.543 -12.745 -8.489 1.00 52.72 212 ALA A N 1
ATOM 1446 C CA . ALA A 1 212 ? 5.970 -12.324 -7.213 1.00 52.72 212 ALA A CA 1
ATOM 1447 C C . ALA A 1 212 ? 6.417 -13.164 -5.993 1.00 52.72 212 ALA A C 1
ATOM 1449 O O . ALA A 1 212 ? 6.159 -14.369 -5.936 1.00 52.72 212 ALA A O 1
ATOM 1450 N N . ARG A 1 213 ? 6.983 -12.528 -4.953 1.00 57.44 213 ARG A N 1
ATOM 1451 C CA . ARG A 1 213 ? 7.290 -13.200 -3.676 1.00 57.44 213 ARG A CA 1
ATOM 1452 C C . ARG A 1 213 ? 6.196 -12.914 -2.650 1.00 57.44 213 ARG A C 1
ATOM 1454 O O . ARG A 1 213 ? 5.915 -11.764 -2.310 1.00 57.44 213 ARG A O 1
ATOM 1461 N N . LEU A 1 214 ? 5.587 -13.977 -2.130 1.00 55.47 214 LEU A N 1
ATOM 1462 C CA . LEU A 1 214 ? 4.557 -13.907 -1.094 1.00 55.47 214 LEU A CA 1
ATOM 1463 C C . LEU A 1 214 ? 5.089 -14.503 0.207 1.00 55.47 214 LEU A C 1
ATOM 1465 O O . LEU A 1 214 ? 5.487 -15.666 0.251 1.00 55.47 214 LEU A O 1
ATOM 1469 N N . GLY A 1 215 ? 5.104 -13.697 1.267 1.00 52.06 215 GLY A N 1
ATOM 1470 C CA . GLY A 1 215 ? 5.537 -14.108 2.597 1.00 52.06 215 GLY A CA 1
ATOM 1471 C C . GLY A 1 215 ? 4.390 -14.029 3.596 1.00 52.06 215 GLY A C 1
ATOM 1472 O O . GLY A 1 215 ? 3.896 -12.946 3.902 1.00 52.06 215 GLY A O 1
ATOM 1473 N N . PHE A 1 216 ? 4.008 -15.164 4.170 1.00 60.84 216 PHE A N 1
ATOM 1474 C CA . PHE A 1 216 ? 2.984 -15.225 5.208 1.00 60.84 216 PHE A CA 1
ATOM 1475 C C . PHE A 1 216 ? 3.569 -15.769 6.506 1.00 60.84 216 PHE A C 1
ATOM 1477 O O . PHE A 1 216 ? 4.320 -16.741 6.486 1.00 60.84 216 PHE A O 1
ATOM 1484 N N . ALA A 1 217 ? 3.232 -15.158 7.641 1.00 52.09 217 ALA A N 1
ATOM 1485 C CA . ALA A 1 217 ? 3.591 -15.693 8.953 1.00 52.09 217 ALA A CA 1
ATOM 1486 C C . ALA A 1 217 ? 2.527 -15.349 10.007 1.00 52.09 217 ALA A C 1
ATOM 1488 O O . ALA A 1 217 ? 2.018 -14.231 10.038 1.00 52.09 217 ALA A O 1
ATOM 1489 N N . GLY A 1 218 ? 2.222 -16.307 10.887 1.00 56.53 218 GLY A N 1
ATOM 1490 C CA . GLY A 1 218 ? 1.198 -16.189 11.933 1.00 56.53 218 GLY A CA 1
ATOM 1491 C C . GLY A 1 218 ? -0.099 -16.932 11.600 1.00 56.53 218 GLY A C 1
ATOM 1492 O O . GLY A 1 218 ? -0.126 -17.777 10.707 1.00 56.53 218 GLY A O 1
ATOM 1493 N N . ASN A 1 219 ? -1.178 -16.622 12.324 1.00 55.81 219 ASN A N 1
ATOM 1494 C CA . ASN A 1 219 ? -2.503 -17.163 12.021 1.00 55.81 219 ASN A CA 1
ATOM 1495 C C . ASN A 1 219 ? -3.016 -16.516 10.731 1.00 55.81 219 ASN A C 1
ATOM 1497 O O . ASN A 1 219 ? -3.189 -15.297 10.664 1.00 55.81 219 ASN A O 1
ATOM 1501 N N . LEU A 1 220 ? -3.241 -17.333 9.704 1.00 57.19 220 LEU A N 1
ATOM 1502 C CA . LEU A 1 220 ? -3.681 -16.890 8.384 1.00 57.19 220 LEU A CA 1
ATOM 1503 C C . LEU A 1 220 ? -5.134 -17.301 8.155 1.00 57.19 220 LEU A C 1
ATOM 1505 O O . LEU A 1 220 ? -5.549 -18.401 8.514 1.00 57.19 220 LEU A O 1
ATOM 1509 N N . GLY A 1 221 ? -5.907 -16.383 7.576 1.00 54.81 221 GLY A N 1
ATOM 1510 C CA . GLY A 1 221 ? -7.283 -16.628 7.168 1.00 54.81 221 GLY A CA 1
ATOM 1511 C C . GLY A 1 221 ? -7.339 -17.460 5.894 1.00 54.81 221 GLY A C 1
ATOM 1512 O O . GLY A 1 221 ? -6.333 -17.994 5.430 1.00 54.81 221 GLY A O 1
ATOM 1513 N N . ARG A 1 222 ? -8.513 -17.527 5.261 1.00 55.09 222 ARG A N 1
ATOM 1514 C CA . ARG A 1 222 ? -8.613 -18.106 3.913 1.00 55.09 222 ARG A CA 1
ATOM 1515 C C . ARG A 1 222 ? -7.850 -17.228 2.919 1.00 55.09 222 ARG A C 1
ATOM 1517 O O . ARG A 1 222 ? -8.216 -16.069 2.736 1.00 55.09 222 ARG A O 1
ATOM 1524 N N . ILE A 1 223 ? -6.824 -17.794 2.285 1.00 56.78 223 ILE A N 1
ATOM 1525 C CA . ILE A 1 223 ? -6.014 -17.132 1.256 1.00 56.78 223 ILE A CA 1
ATOM 1526 C C . ILE A 1 223 ? -6.578 -17.495 -0.119 1.00 56.78 223 ILE A C 1
ATOM 1528 O O . ILE A 1 223 ? -6.631 -18.669 -0.481 1.00 56.78 223 ILE A O 1
ATOM 1532 N N . LYS A 1 224 ? -6.973 -16.486 -0.895 1.00 52.25 224 LYS A N 1
ATOM 1533 C CA . LYS A 1 224 ? -7.188 -16.593 -2.340 1.00 52.25 224 LYS A CA 1
ATOM 1534 C C . LYS A 1 224 ? -6.001 -15.944 -3.032 1.00 52.25 224 LYS A C 1
ATOM 1536 O O . LYS A 1 224 ? -5.797 -14.736 -2.915 1.00 52.25 224 LYS A O 1
ATOM 1541 N N . ASN A 1 225 ? -5.209 -16.766 -3.706 1.00 49.09 225 ASN A N 1
ATOM 1542 C CA . ASN A 1 225 ? -4.057 -16.311 -4.459 1.00 49.09 225 ASN A CA 1
ATOM 1543 C C . ASN A 1 225 ? -4.382 -16.384 -5.952 1.00 49.09 225 ASN A C 1
ATOM 1545 O O . ASN A 1 225 ? -4.562 -17.481 -6.476 1.00 49.09 225 ASN A O 1
ATOM 1549 N N . ASN A 1 226 ? -4.464 -15.229 -6.607 1.00 47.72 226 ASN A N 1
ATOM 1550 C CA . ASN A 1 226 ? -4.611 -15.138 -8.057 1.00 47.72 226 ASN A CA 1
ATOM 1551 C C . ASN A 1 226 ? -3.244 -14.761 -8.638 1.00 47.72 226 ASN A C 1
ATOM 1553 O O . ASN A 1 226 ? -3.038 -13.627 -9.072 1.00 47.72 226 ASN A O 1
ATOM 1557 N N . LEU A 1 227 ? -2.288 -15.690 -8.569 1.00 40.12 227 LEU A N 1
ATOM 1558 C CA . LEU A 1 227 ? -1.087 -15.582 -9.396 1.00 40.12 227 LEU A CA 1
ATOM 1559 C C . LEU A 1 227 ? -1.458 -16.024 -10.823 1.00 40.12 227 LEU A C 1
ATOM 1561 O O . LEU A 1 227 ? -2.196 -17.005 -10.951 1.00 40.12 227 LEU A O 1
ATOM 1565 N N . PRO A 1 228 ? -1.013 -15.301 -11.865 1.00 38.75 228 PRO A N 1
ATOM 1566 C CA . PRO A 1 228 ? -1.084 -15.784 -13.240 1.00 38.75 228 PRO A CA 1
ATOM 1567 C C . PRO A 1 228 ? -0.208 -17.026 -13.461 1.00 38.75 228 PRO A C 1
ATOM 1569 O O . PRO A 1 228 ? 0.794 -17.191 -12.726 1.00 38.75 228 PRO A O 1
#

Mean predicted aligned error: 12.1 Å

Sequence (228 aa):
MRLIVAAPVCGLVVCSAFGQAQLEVSPGAQIRLNSLAPYVLSQIDCAAQGAGQLVVEGPVELRHPDGLDRVAQGRGPIIFVRCAHIVFAAGSMIRAPASLQFTAERITGPVTIHSSRGVSGAPGSAGANGSDGANAGDVTLLTGTFAPGASVKIYARGGMGGAAGVVQFGGAAAIGGRGGDGGDVAIVVRSGGNAPAEMQIENQGGAGGEGARLGFAGNLGRIKNNLP

Secondary structure (DSSP, 8-state):
----------------SS-----EEETTTEEEE--SS-EE-SEEETTTTT-SEEEE-SEEEEE-TT-GGGGGG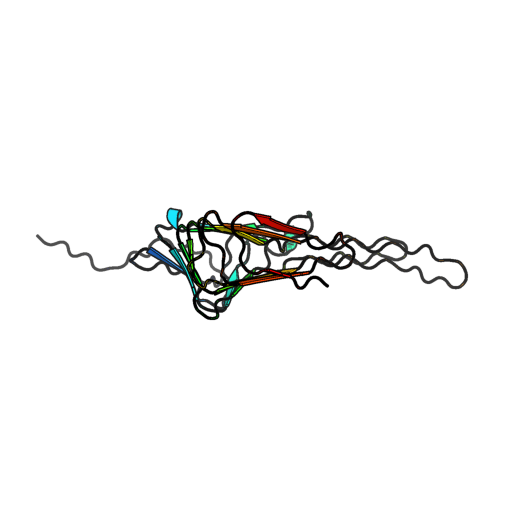S---EEEEE-SEEEEPTT-EEEESSEEEEEEEEEESEEEEEEE-PBPPPPPPTTSPPPPPB----EEEEEEEEPTT-EEEEEEEPPPPPPP-----TTS---PPPPPPPPP-EEEEEESSPPPSEEEEEEEPPTTSSP-EEEEEES--EEEE---

Nearest PDB structures (foldseek):
  4wa0-assembly1_A  TM=1.549E-01  e=5.690E-01  Caldicellulosiruptor kronotskyensis 2002
  3b4n-assembly2_B  TM=1.984E-01  e=7.161E+00  Dickeya chrysanthemi

pLDDT: mean 72.42, std 19.11, range [22.28, 95.19]